Protein AF-0000000083483693 (afdb_homodimer)

Radius of gyration: 27.52 Å; Cα contacts (8 Å, |Δi|>4): 391; chains: 2; bounding box: 45×122×93 Å

Foldseek 3Di:
DPPPDPPDPPPPPPPDPPDPPDKDWDWDWDWDDDPHNPDIKIKIFTAIRRRTQWMDILVVLAIDGPDPVCVVVRVVLRVDPVSSVVRNCCRPVPRVVVSVVVCVPDDPPPVPVPPPPPPPPPPPPDDD/DPPDDPPDPDPPPPPDPPDPPDKDWDWDWDWDDDPHNPDIKIKIFTAIRRRTQWMDILVVLAIDGPDPVCVVVRVVLRVDPVSSVVVNCCRPVPRVVVSVVVCVPDDPVPVVVPPPPPPPPPPPPPDD

Structure (mmCIF, N/CA/C/O backbone):
data_AF-0000000083483693-model_v1
#
loop_
_entity.id
_entity.type
_entity.pdbx_description
1 polymer 'MHC class II beta chain N-terminal domain-containing protein'
#
loop_
_atom_site.group_PDB
_atom_site.id
_atom_site.type_symbol
_atom_site.label_atom_id
_atom_site.label_alt_id
_atom_site.label_comp_id
_atom_site.label_asym_id
_atom_site.label_entity_id
_atom_site.label_seq_id
_atom_site.pdbx_PDB_ins_code
_atom_site.Cartn_x
_atom_site.Cartn_y
_atom_site.Cartn_z
_atom_site.occupancy
_atom_site.B_iso_or_equiv
_atom_site.auth_seq_id
_atom_site.auth_comp_id
_atom_site.auth_asym_id
_atom_site.auth_atom_id
_atom_site.pdbx_PDB_model_num
ATOM 1 N N . MET A 1 1 ? 3.18 -47.375 -44.094 1 40.88 1 MET A N 1
ATOM 2 C CA . MET A 1 1 ? 2.934 -47.469 -42.656 1 40.88 1 MET A CA 1
ATOM 3 C C . MET A 1 1 ? 3.037 -46.125 -41.969 1 40.88 1 MET A C 1
ATOM 5 O O . MET A 1 1 ? 4.133 -45.562 -41.844 1 40.88 1 MET A O 1
ATOM 9 N N . LEU A 1 2 ? 2.047 -45.281 -42.188 1 49.97 2 LEU A N 1
ATOM 10 C CA . LEU A 1 2 ? 1.922 -43.906 -41.75 1 49.97 2 LEU A CA 1
ATOM 11 C C . LEU A 1 2 ? 1.826 -43.812 -40.219 1 49.97 2 LEU A C 1
ATOM 13 O O . LEU A 1 2 ? 0.904 -44.375 -39.625 1 49.97 2 LEU A O 1
ATOM 17 N N . LEU A 1 3 ? 2.924 -43.719 -39.594 1 50.72 3 LEU A N 1
ATOM 18 C CA . LEU A 1 3 ? 2.992 -43.594 -38.125 1 50.72 3 LEU A CA 1
ATOM 19 C C . LEU A 1 3 ? 2.199 -42.375 -37.688 1 50.72 3 LEU A C 1
ATOM 21 O O . LEU A 1 3 ? 2.451 -41.25 -38.125 1 50.72 3 LEU A O 1
ATOM 25 N N . SER A 1 4 ? 0.905 -42.531 -37.312 1 55.56 4 SER A N 1
ATOM 26 C CA . SER A 1 4 ? 0.068 -41.5 -36.719 1 55.56 4 SER A CA 1
ATOM 27 C C . SER A 1 4 ? 0.694 -40.938 -35.438 1 55.56 4 SER A C 1
ATOM 29 O O . SER A 1 4 ? 1.13 -41.719 -34.594 1 55.56 4 SER A O 1
ATOM 31 N N . SER A 1 5 ? 1.29 -39.781 -35.562 1 55.47 5 SER A N 1
ATOM 32 C CA . SER A 1 5 ? 1.841 -39.094 -34.406 1 55.47 5 SER A CA 1
ATOM 33 C C . SER A 1 5 ? 0.798 -38.938 -33.281 1 55.47 5 SER A C 1
ATOM 35 O O . SER A 1 5 ? -0.378 -38.719 -33.562 1 55.47 5 SER A O 1
ATOM 37 N N . PRO A 1 6 ? 1.014 -39.562 -32.031 1 60.69 6 PRO A N 1
ATOM 38 C CA . PRO A 1 6 ? 0.056 -39.438 -30.938 1 60.69 6 PRO A CA 1
ATOM 39 C C . PRO A 1 6 ? -0.297 -38 -30.609 1 60.69 6 PRO A C 1
ATOM 41 O O . PRO A 1 6 ? 0.496 -37.094 -30.875 1 60.69 6 PRO A O 1
ATOM 44 N N . PRO A 1 7 ? -1.587 -37.656 -30.516 1 59.47 7 PRO A N 1
ATOM 45 C CA . PRO A 1 7 ? -1.999 -36.281 -30.156 1 59.47 7 PRO A CA 1
ATOM 46 C C . PRO A 1 7 ? -1.305 -35.781 -28.906 1 59.47 7 PRO A C 1
ATOM 48 O O . PRO A 1 7 ? -0.939 -36.562 -28.031 1 59.47 7 PRO A O 1
ATOM 51 N N . ARG A 1 8 ? -0.461 -34.719 -29.047 1 51.91 8 ARG A N 1
ATOM 52 C CA . ARG A 1 8 ? 0.15 -34 -27.922 1 51.91 8 ARG A CA 1
ATOM 53 C C . ARG A 1 8 ? -0.86 -33.75 -26.812 1 51.91 8 ARG A C 1
ATOM 55 O O . ARG A 1 8 ? -1.987 -33.312 -27.062 1 51.91 8 ARG A O 1
ATOM 62 N N . SER A 1 9 ? -0.738 -34.469 -25.688 1 52.53 9 SER A N 1
ATOM 63 C CA . SER A 1 9 ? -1.519 -34.188 -24.469 1 52.53 9 SER A CA 1
ATOM 64 C C . SER A 1 9 ? -1.588 -32.688 -24.188 1 52.53 9 SER A C 1
ATOM 66 O O . SER A 1 9 ? -0.559 -32.031 -24.141 1 52.53 9 SER A O 1
ATOM 68 N N . ARG A 1 10 ? -2.613 -32.062 -24.531 1 43.38 10 ARG A N 1
ATOM 69 C CA . ARG A 1 10 ? -2.85 -30.688 -24.094 1 43.38 10 ARG A CA 1
ATOM 70 C C . ARG A 1 10 ? -2.396 -30.484 -22.656 1 43.38 10 ARG A C 1
ATOM 72 O O . ARG A 1 10 ? -2.793 -31.234 -21.75 1 43.38 10 ARG A O 1
ATOM 79 N N . SER A 1 11 ? -1.225 -29.844 -22.438 1 45.69 11 SER A N 1
ATOM 80 C CA . SER A 1 11 ? -0.784 -29.391 -21.125 1 45.69 11 SER A CA 1
ATOM 81 C C . SER A 1 11 ? -1.932 -28.75 -20.359 1 45.69 11 SER A C 1
ATOM 83 O O . SER A 1 11 ? -2.602 -27.844 -20.859 1 45.69 11 SER A O 1
ATOM 85 N N . ARG A 1 12 ? -2.686 -29.453 -19.547 1 38.91 12 ARG A N 1
ATOM 86 C CA . ARG A 1 12 ? -3.711 -28.969 -18.641 1 38.91 12 ARG A CA 1
ATOM 87 C C . ARG A 1 12 ? -3.305 -27.625 -18.031 1 38.91 12 ARG A C 1
ATOM 89 O O . ARG A 1 12 ? -2.232 -27.5 -17.438 1 38.91 12 ARG A O 1
ATOM 96 N N . GLN A 1 13 ? -3.664 -26.5 -18.578 1 41.41 13 GLN A N 1
ATOM 97 C CA . GLN A 1 13 ? -3.527 -25.219 -17.859 1 41.41 13 GLN A CA 1
ATOM 98 C C . GLN A 1 13 ? -3.967 -25.359 -16.406 1 41.41 13 GLN A C 1
ATOM 100 O O . GLN A 1 13 ? -5.02 -25.922 -16.125 1 41.41 13 GLN A O 1
ATOM 105 N N . PRO A 1 14 ? -3.129 -25.406 -15.445 1 41.69 14 PRO A N 1
ATOM 106 C CA . PRO A 1 14 ? -3.564 -25.578 -14.055 1 41.69 14 PRO A CA 1
ATOM 107 C C . PRO A 1 14 ? -4.809 -24.766 -13.719 1 41.69 14 PRO A C 1
ATOM 109 O O . PRO A 1 14 ? -5.004 -23.672 -14.258 1 41.69 14 PRO A O 1
ATOM 112 N N . LYS A 1 15 ? -6.055 -25.328 -13.32 1 39.12 15 LYS A N 1
ATOM 113 C CA . LYS A 1 15 ? -7.312 -24.734 -12.875 1 39.12 15 LYS A CA 1
ATOM 114 C C . LYS A 1 15 ? -7.07 -23.578 -11.906 1 39.12 15 LYS A C 1
ATOM 116 O O . LYS A 1 15 ? -6.066 -23.578 -11.188 1 39.12 15 LYS A O 1
ATOM 121 N N . PRO A 1 16 ? -7.715 -22.469 -12.039 1 43.84 16 PRO A N 1
ATOM 122 C CA . PRO A 1 16 ? -7.57 -21.391 -11.039 1 43.84 16 PRO A CA 1
ATOM 123 C C . PRO A 1 16 ? -7.754 -21.891 -9.609 1 43.84 16 PRO A C 1
ATOM 125 O O . PRO A 1 16 ? -8.633 -22.734 -9.352 1 43.84 16 PRO A O 1
ATOM 128 N N . ILE A 1 17 ? -6.77 -22.016 -8.758 1 44.62 17 ILE A N 1
ATOM 129 C CA . ILE A 1 17 ? -6.801 -22.375 -7.352 1 44.62 17 ILE A CA 1
ATOM 130 C C . ILE A 1 17 ? -7.957 -21.672 -6.652 1 44.62 17 ILE A C 1
ATOM 132 O O . ILE A 1 17 ? -7.914 -20.453 -6.453 1 44.62 17 ILE A O 1
ATOM 136 N N . CYS A 1 18 ? -9.164 -21.844 -6.98 1 46.22 18 CYS A N 1
ATOM 137 C CA . CYS A 1 18 ? -10.195 -21.281 -6.113 1 46.22 18 CYS A CA 1
ATOM 138 C C . CYS A 1 18 ? -9.898 -21.578 -4.648 1 46.22 18 CYS A C 1
ATOM 140 O O . CYS A 1 18 ? -9.711 -22.75 -4.273 1 46.22 18 CYS A O 1
ATOM 142 N N . PRO A 1 19 ? -9.258 -20.672 -3.906 1 53.06 19 PRO A N 1
ATOM 143 C CA . PRO A 1 19 ? -8.922 -20.875 -2.496 1 53.06 19 PRO A CA 1
ATOM 144 C C . PRO A 1 19 ? -10.039 -21.562 -1.716 1 53.06 19 PRO A C 1
ATOM 146 O O . PRO A 1 19 ? -11.203 -21.516 -2.135 1 53.06 19 PRO A O 1
ATOM 149 N N . PRO A 1 20 ? -9.602 -22.406 -0.677 1 57.09 20 PRO A N 1
ATOM 150 C CA . PRO A 1 20 ? -10.578 -23.016 0.227 1 57.09 20 PRO A CA 1
ATOM 151 C C . PRO A 1 20 ? -11.742 -22.094 0.565 1 57.09 20 PRO A C 1
ATOM 153 O O . PRO A 1 20 ? -11.68 -20.891 0.281 1 57.09 20 PRO A O 1
ATOM 156 N N . GLU A 1 21 ? -12.742 -22.656 1.338 1 62.75 21 GLU A N 1
ATOM 157 C CA . GLU A 1 21 ? -14.023 -22.031 1.622 1 62.75 21 GLU A CA 1
ATOM 158 C C . GLU A 1 21 ? -13.852 -20.594 2.098 1 62.75 21 GLU A C 1
ATOM 160 O O . GLU A 1 21 ? -14.555 -19.703 1.645 1 62.75 21 GLU A O 1
ATOM 165 N N . HIS A 1 22 ? -12.773 -20.391 3.145 1 84.38 22 HIS A N 1
ATOM 166 C CA . HIS A 1 22 ? -12.57 -19.016 3.57 1 84.38 22 HIS A CA 1
ATOM 167 C C . HIS A 1 22 ? -11.094 -18.625 3.502 1 84.38 22 HIS A C 1
ATOM 169 O O . HIS A 1 22 ? -10.242 -19.312 4.078 1 84.38 22 HIS A O 1
ATOM 175 N N . PHE A 1 23 ? -10.742 -17.906 2.604 1 91.69 23 PHE A N 1
ATOM 176 C CA . PHE A 1 23 ? -9.344 -17.484 2.596 1 91.69 23 PHE A CA 1
ATOM 177 C C . PHE A 1 23 ? -9.242 -15.961 2.576 1 91.69 23 PHE A C 1
ATOM 179 O O . PHE A 1 23 ? -10.172 -15.273 2.141 1 91.69 23 PHE A O 1
ATOM 186 N N . LEU A 1 24 ? -8.203 -15.531 3.236 1 96.44 24 LEU A N 1
ATOM 187 C CA . LEU A 1 24 ? -7.855 -14.117 3.248 1 96.44 24 LEU A CA 1
ATOM 188 C C . LEU A 1 24 ? -6.551 -13.875 2.496 1 96.44 24 LEU A C 1
ATOM 190 O O . LEU A 1 24 ? -5.516 -14.445 2.838 1 96.44 24 LEU A O 1
ATOM 194 N N . TYR A 1 25 ? -6.738 -13.203 1.44 1 95.94 25 TYR A N 1
ATOM 195 C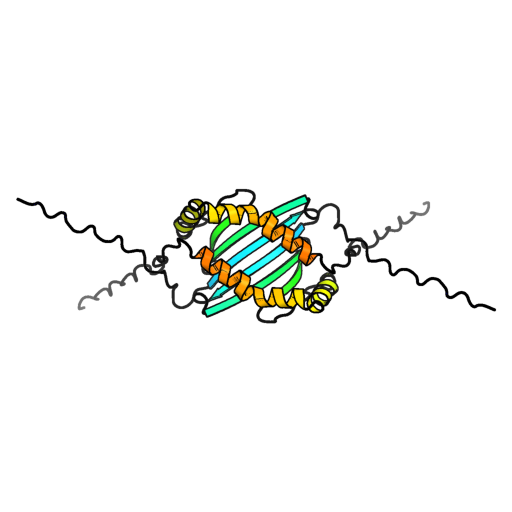 CA . TYR A 1 25 ? -5.594 -12.766 0.646 1 95.94 25 TYR A CA 1
ATOM 196 C C . TYR A 1 25 ? -5.328 -11.281 0.839 1 95.94 25 TYR A C 1
ATOM 198 O O . TYR A 1 25 ? -6.266 -10.477 0.88 1 95.94 25 TYR A O 1
ATOM 206 N N . GLN A 1 26 ? -4.078 -10.836 1.11 1 98.69 26 GLN A N 1
ATOM 207 C CA . GLN A 1 26 ? -3.723 -9.43 1.288 1 98.69 26 GLN A CA 1
ATOM 208 C C . GLN A 1 26 ? -2.586 -9.023 0.354 1 98.69 26 GLN A C 1
ATOM 210 O O . GLN A 1 26 ? -1.629 -9.781 0.173 1 98.69 26 GLN A O 1
ATOM 215 N N . ILE A 1 27 ? -2.725 -7.918 -0.234 1 98.69 27 ILE A N 1
ATOM 216 C CA . ILE A 1 27 ? -1.649 -7.242 -0.953 1 98.69 27 ILE A CA 1
ATOM 217 C C . ILE A 1 27 ? -1.318 -5.922 -0.267 1 98.69 27 ILE A C 1
ATOM 219 O O . ILE A 1 27 ? -2.205 -5.094 -0.037 1 98.69 27 ILE A O 1
ATOM 223 N N . LYS A 1 28 ? -0.092 -5.73 0.118 1 98.88 28 LYS A N 1
ATOM 224 C CA . LYS A 1 28 ? 0.33 -4.531 0.835 1 98.88 28 LYS A CA 1
ATOM 225 C C . LYS A 1 28 ? 1.4 -3.771 0.056 1 98.88 28 LYS A C 1
ATOM 227 O O . LYS A 1 28 ? 2.332 -4.375 -0.48 1 98.88 28 LYS A O 1
ATOM 232 N N . HIS A 1 29 ? 1.225 -2.541 -0.1 1 98.88 29 HIS A N 1
ATOM 233 C CA . HIS A 1 29 ? 2.195 -1.62 -0.68 1 98.88 29 HIS A CA 1
ATOM 234 C C . HIS A 1 29 ? 2.67 -0.601 0.35 1 98.88 29 HIS A C 1
ATOM 236 O O . HIS A 1 29 ? 1.896 0.254 0.787 1 98.88 29 HIS A O 1
ATOM 242 N N . ASP A 1 30 ? 3.883 -0.693 0.734 1 98.88 30 ASP A N 1
ATOM 243 C CA . ASP A 1 30 ? 4.453 0.171 1.764 1 98.88 30 ASP A CA 1
ATOM 244 C C . ASP A 1 30 ? 5.508 1.104 1.175 1 98.88 30 ASP A C 1
ATOM 246 O O . ASP A 1 30 ? 6.441 0.652 0.509 1 98.88 30 ASP A O 1
ATOM 250 N N . CYS A 1 31 ? 5.34 2.322 1.388 1 98.94 31 CYS A N 1
ATOM 251 C CA . CYS A 1 31 ? 6.344 3.322 1.041 1 98.94 31 CYS A CA 1
ATOM 252 C C . CYS A 1 31 ? 7.027 3.865 2.289 1 98.94 31 CYS A C 1
ATOM 254 O O . CYS A 1 31 ? 6.359 4.27 3.242 1 98.94 31 CYS A O 1
ATOM 256 N N . TYR A 1 32 ? 8.32 3.846 2.332 1 98.69 32 TYR A N 1
ATOM 257 C CA . TYR A 1 32 ? 9.156 4.391 3.4 1 98.69 32 TYR A CA 1
ATOM 258 C C . TYR A 1 32 ? 9.906 5.629 2.924 1 98.69 32 TYR A C 1
ATOM 260 O O . TYR A 1 32 ? 10.617 5.578 1.913 1 98.69 32 TYR A O 1
ATOM 268 N N . PHE A 1 33 ? 9.742 6.695 3.666 1 97.81 33 PHE A N 1
ATOM 269 C CA . PHE A 1 33 ? 10.406 7.957 3.355 1 97.81 33 PHE A CA 1
ATOM 270 C C . PHE A 1 33 ? 11.312 8.391 4.504 1 97.81 33 PHE A C 1
ATOM 272 O O . PHE A 1 33 ? 10.836 8.617 5.621 1 97.81 33 PHE A O 1
ATOM 279 N N . THR A 1 34 ? 12.523 8.492 4.23 1 96.5 34 THR A N 1
ATOM 280 C CA . THR A 1 34 ? 13.477 8.977 5.223 1 96.5 34 THR A CA 1
ATOM 281 C C . THR A 1 34 ? 13.906 10.406 4.918 1 96.5 34 THR A C 1
ATOM 283 O O . THR A 1 34 ? 14.352 10.703 3.809 1 96.5 34 THR A O 1
ATOM 286 N N . ASN A 1 35 ? 13.695 11.32 5.93 1 92.75 35 ASN A N 1
ATOM 287 C CA . ASN A 1 35 ? 14.07 12.719 5.785 1 92.75 35 ASN A CA 1
ATOM 288 C C . ASN A 1 35 ? 13.477 13.328 4.52 1 92.75 35 ASN A C 1
ATOM 290 O O . ASN A 1 35 ? 14.203 13.875 3.688 1 92.75 35 ASN A O 1
ATOM 294 N N . GLY A 1 36 ? 12.188 13.273 4.559 1 91.81 36 GLY A N 1
ATOM 295 C CA . GLY A 1 36 ? 11.5 13.688 3.346 1 91.81 36 GLY A CA 1
ATOM 296 C C . GLY A 1 36 ? 11.531 12.633 2.254 1 91.81 36 GLY A C 1
ATOM 297 O O . GLY A 1 36 ? 11.094 11.5 2.465 1 91.81 36 GLY A O 1
ATOM 298 N N . THR A 1 37 ? 12.062 12.992 1.079 1 94.62 37 THR A N 1
ATOM 299 C CA . THR A 1 37 ? 12.188 12.031 -0.012 1 94.62 37 THR A CA 1
ATOM 300 C C . THR A 1 37 ? 13.656 11.797 -0.364 1 94.62 37 THR A C 1
ATOM 302 O O . THR A 1 37 ? 13.969 11.414 -1.491 1 94.62 37 THR A O 1
ATOM 305 N N . GLU A 1 38 ? 14.555 12.078 0.639 1 95.06 38 GLU A N 1
ATOM 306 C CA . GLU A 1 38 ? 15.969 11.805 0.425 1 95.06 38 GLU A CA 1
ATOM 307 C C . GLU A 1 38 ? 16.219 10.328 0.127 1 95.06 38 GLU A C 1
ATOM 309 O O . GLU A 1 38 ? 17.047 9.984 -0.716 1 95.06 38 GLU A O 1
ATOM 314 N N . ARG A 1 39 ? 15.57 9.508 0.891 1 96.81 39 ARG A N 1
ATOM 315 C CA . ARG A 1 39 ? 15.555 8.07 0.627 1 96.81 39 ARG A CA 1
ATOM 316 C C . ARG A 1 39 ? 14.133 7.531 0.605 1 96.81 39 ARG A C 1
ATOM 318 O O . ARG A 1 39 ? 13.375 7.734 1.554 1 96.81 39 ARG A O 1
ATOM 325 N N . VAL A 1 40 ? 13.852 6.957 -0.468 1 98.5 40 VAL A N 1
ATOM 326 C CA . VAL A 1 40 ? 12.539 6.355 -0.625 1 98.5 40 VAL A CA 1
ATOM 327 C C . VAL A 1 40 ? 12.68 4.855 -0.889 1 98.5 40 VAL A C 1
ATOM 329 O O . VAL A 1 40 ? 13.516 4.438 -1.689 1 98.5 40 VAL A O 1
ATOM 332 N N . ARG A 1 41 ? 11.922 4.051 -0.144 1 98.88 41 ARG A N 1
ATOM 333 C CA . ARG A 1 41 ? 11.891 2.602 -0.312 1 98.88 41 ARG A CA 1
ATOM 334 C C . ARG A 1 41 ? 10.453 2.105 -0.477 1 98.88 41 ARG A C 1
ATOM 336 O O . ARG A 1 41 ? 9.547 2.566 0.22 1 98.88 41 ARG A O 1
ATOM 343 N N . TYR A 1 42 ? 10.305 1.23 -1.4 1 98.94 42 TYR A N 1
ATOM 344 C CA . TYR A 1 42 ? 9.008 0.626 -1.681 1 98.94 42 TYR A CA 1
ATOM 345 C C . TYR A 1 42 ? 9.031 -0.872 -1.403 1 98.94 42 TYR A C 1
ATOM 347 O O . TYR A 1 42 ? 9.961 -1.571 -1.814 1 98.94 42 TYR A O 1
ATOM 355 N N . LEU A 1 43 ? 8.016 -1.394 -0.666 1 98.94 43 LEU A N 1
ATOM 356 C CA . LEU A 1 43 ? 7.844 -2.814 -0.384 1 98.94 43 LEU A CA 1
ATOM 357 C C . LEU A 1 43 ? 6.457 -3.285 -0.805 1 98.94 43 LEU A C 1
ATOM 359 O O . LEU A 1 43 ? 5.449 -2.674 -0.44 1 98.94 43 LEU A O 1
ATOM 363 N N . TYR A 1 44 ? 6.434 -4.262 -1.649 1 98.81 44 TYR A N 1
ATOM 364 C CA . TYR A 1 44 ? 5.219 -5.008 -1.963 1 98.81 44 TYR A CA 1
ATOM 365 C C . TYR A 1 44 ? 5.188 -6.336 -1.218 1 98.81 44 TYR A C 1
ATOM 367 O O . TYR A 1 44 ? 6.188 -7.055 -1.174 1 98.81 44 TYR A O 1
ATOM 375 N N . ARG A 1 45 ? 4.066 -6.703 -0.603 1 98.81 45 ARG A N 1
ATOM 376 C CA . ARG A 1 45 ? 3.922 -7.973 0.105 1 98.81 45 ARG A CA 1
ATOM 377 C C . ARG A 1 45 ? 2.646 -8.695 -0.317 1 98.81 45 ARG A C 1
ATOM 379 O O . ARG A 1 45 ? 1.575 -8.086 -0.38 1 98.81 45 ARG A O 1
ATOM 386 N N . ASP A 1 46 ? 2.812 -9.867 -0.618 1 97.62 46 ASP A N 1
ATOM 387 C CA . ASP A 1 46 ? 1.757 -10.812 -0.962 1 97.62 46 ASP A CA 1
ATOM 388 C C . ASP A 1 46 ? 1.53 -11.82 0.166 1 97.62 46 ASP A C 1
ATOM 390 O O . ASP A 1 46 ? 2.428 -12.594 0.504 1 97.62 46 ASP A O 1
ATOM 394 N N . ILE A 1 47 ? 0.333 -11.805 0.76 1 97.75 47 ILE A N 1
ATOM 395 C CA . ILE A 1 47 ? 0.085 -12.547 1.993 1 97.75 47 ILE A CA 1
ATOM 396 C C . ILE A 1 47 ? -1.186 -13.383 1.848 1 97.75 47 ILE A C 1
ATOM 398 O O . ILE A 1 47 ? -2.244 -12.859 1.492 1 97.75 47 ILE A O 1
ATOM 402 N N . TYR A 1 48 ? -1.051 -14.641 2.07 1 93.69 48 TYR A N 1
ATOM 403 C CA . TYR A 1 48 ? -2.172 -15.578 2.055 1 93.69 48 TYR A CA 1
ATOM 404 C C . TYR A 1 48 ? -2.408 -16.172 3.438 1 93.69 48 TYR A C 1
ATOM 406 O O . TYR A 1 48 ? -1.522 -16.812 4.004 1 93.69 48 TYR A O 1
ATOM 414 N N . ASN A 1 49 ? -3.633 -15.914 3.963 1 94.12 49 ASN A N 1
ATOM 415 C CA . ASN A 1 49 ? -4.02 -16.406 5.281 1 94.12 49 ASN A CA 1
ATOM 416 C C . ASN A 1 49 ? -2.938 -16.125 6.32 1 94.12 49 ASN A C 1
ATOM 418 O O . ASN A 1 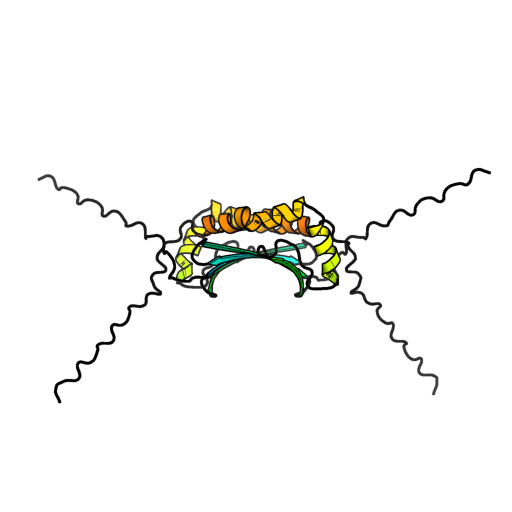49 ? -2.551 -17.016 7.078 1 94.12 49 ASN A O 1
ATOM 422 N N . GLY A 1 50 ? -2.42 -14.961 6.328 1 95.69 50 GLY A N 1
ATOM 423 C CA . GLY A 1 50 ? -1.504 -14.469 7.344 1 95.69 50 GLY A CA 1
ATOM 424 C C . GLY A 1 50 ? -0.052 -14.789 7.043 1 95.69 50 GLY A C 1
ATOM 425 O O . GLY A 1 50 ? 0.85 -14.32 7.738 1 95.69 50 GLY A O 1
ATOM 426 N N . ARG A 1 51 ? 0.132 -15.531 6.016 1 96.75 51 ARG A N 1
ATOM 427 C CA . ARG A 1 51 ? 1.498 -15.898 5.66 1 96.75 51 ARG A CA 1
ATOM 428 C C . ARG A 1 51 ? 1.976 -15.125 4.438 1 96.75 51 ARG A C 1
ATOM 430 O O . ARG A 1 51 ? 1.362 -15.203 3.369 1 96.75 51 ARG A O 1
ATOM 437 N N . GLN A 1 52 ? 3.064 -14.414 4.617 1 98.38 52 GLN A N 1
ATOM 438 C CA . GLN A 1 52 ? 3.658 -13.75 3.461 1 98.38 52 GLN A CA 1
ATOM 439 C C . GLN A 1 52 ? 4.363 -14.758 2.555 1 98.38 52 GLN A C 1
ATOM 441 O O . GLN A 1 52 ? 5.301 -15.43 2.98 1 98.38 52 GLN A O 1
ATOM 446 N N . ASP A 1 53 ? 3.967 -14.82 1.32 1 96.44 53 ASP A N 1
ATOM 447 C CA . ASP A 1 53 ? 4.504 -15.836 0.425 1 96.44 53 ASP A CA 1
ATOM 448 C C . ASP A 1 53 ? 5.523 -15.234 -0.543 1 96.44 53 ASP A C 1
ATOM 450 O O . ASP A 1 53 ? 6.434 -15.93 -1.003 1 96.44 53 ASP A O 1
ATOM 454 N N . VAL A 1 54 ? 5.324 -13.969 -0.913 1 98 54 VAL A N 1
ATOM 455 C CA . VAL A 1 54 ? 6.207 -13.266 -1.838 1 98 54 VAL A CA 1
ATOM 456 C C . VAL A 1 54 ? 6.344 -11.805 -1.416 1 98 54 VAL A C 1
ATOM 458 O O . VAL A 1 54 ? 5.395 -11.211 -0.907 1 98 54 VAL A O 1
ATOM 461 N N . HIS A 1 55 ? 7.477 -11.242 -1.603 1 98.88 55 HIS A N 1
ATOM 462 C CA . HIS A 1 55 ? 7.59 -9.797 -1.445 1 98.88 55 HIS A CA 1
ATOM 463 C C . HIS A 1 55 ? 8.508 -9.203 -2.508 1 98.88 55 HIS A C 1
ATOM 465 O O . HIS A 1 55 ? 9.211 -9.93 -3.209 1 98.88 55 HIS A O 1
ATOM 471 N N . PHE A 1 56 ? 8.391 -7.98 -2.75 1 98.88 56 PHE A N 1
ATOM 472 C CA . PHE A 1 56 ? 9.297 -7.164 -3.551 1 98.88 56 PHE A CA 1
ATOM 473 C C . PHE A 1 56 ? 9.844 -6 -2.73 1 98.88 56 PHE A C 1
ATOM 475 O O . PHE A 1 56 ? 9.094 -5.328 -2.021 1 98.88 56 PHE A O 1
ATOM 482 N N . ASP A 1 57 ? 11.094 -5.805 -2.785 1 98.88 57 ASP A N 1
ATOM 483 C CA . ASP A 1 57 ? 11.805 -4.691 -2.17 1 98.88 57 ASP A CA 1
ATOM 484 C C . ASP A 1 57 ? 12.555 -3.871 -3.221 1 98.88 57 ASP A C 1
ATOM 486 O O . ASP A 1 57 ? 13.359 -4.41 -3.982 1 98.88 57 ASP A O 1
ATOM 490 N N . SER A 1 58 ? 12.219 -2.639 -3.293 1 98.81 58 SER A N 1
ATOM 491 C CA . SER A 1 58 ? 12.812 -1.793 -4.324 1 98.81 58 SER A CA 1
ATOM 492 C C . SER A 1 58 ? 14.336 -1.773 -4.219 1 98.81 58 SER A C 1
ATOM 494 O O . SER A 1 58 ? 15.023 -1.473 -5.191 1 98.81 58 SER A O 1
ATOM 496 N N . GLU A 1 59 ? 14.914 -2.074 -3.1 1 98.38 59 GLU A N 1
ATOM 497 C CA . GLU A 1 59 ? 16.359 -2.129 -2.928 1 98.38 59 GLU A CA 1
ATOM 498 C C . GLU A 1 59 ? 16.953 -3.361 -3.609 1 98.38 59 GLU A C 1
ATOM 500 O O . GLU A 1 59 ? 18.125 -3.359 -3.996 1 98.38 59 GLU A O 1
ATOM 505 N N . LEU A 1 60 ? 16.109 -4.418 -3.781 1 98.5 60 LEU A N 1
ATOM 506 C CA . LEU A 1 60 ? 16.562 -5.625 -4.457 1 98.5 60 LEU A CA 1
ATOM 507 C C . LEU A 1 60 ? 16.172 -5.605 -5.934 1 98.5 60 LEU A C 1
ATOM 509 O O . LEU A 1 60 ? 16.938 -6.059 -6.789 1 98.5 60 LEU A O 1
ATOM 513 N N . GLY A 1 61 ? 15.016 -5.133 -6.211 1 98.69 61 GLY A N 1
ATOM 514 C CA . GLY A 1 61 ? 14.586 -4.926 -7.582 1 98.69 61 GLY A CA 1
ATOM 515 C C . GLY A 1 61 ? 14.008 -6.18 -8.219 1 98.69 61 GLY A C 1
ATOM 516 O O . GLY A 1 61 ? 13.883 -6.254 -9.445 1 98.69 61 GLY A O 1
ATOM 517 N N . VAL A 1 62 ? 13.773 -7.277 -7.383 1 98.81 62 VAL A N 1
ATOM 518 C CA . VAL A 1 62 ? 13.125 -8.484 -7.883 1 98.81 62 VAL A CA 1
ATOM 519 C C . VAL A 1 62 ? 12.164 -9.031 -6.836 1 98.81 62 VAL A C 1
ATOM 521 O O . VAL A 1 62 ? 12.273 -8.703 -5.652 1 98.81 62 VAL A O 1
ATOM 524 N N . TYR A 1 63 ? 11.211 -9.805 -7.348 1 98.31 63 TYR A N 1
ATOM 525 C CA . TYR A 1 63 ? 10.336 -10.523 -6.426 1 98.31 63 TYR A CA 1
ATOM 526 C C . TYR A 1 63 ? 11.078 -11.656 -5.73 1 98.31 63 TYR A C 1
ATOM 528 O O . TYR A 1 63 ? 11.883 -12.352 -6.355 1 98.31 63 TYR A O 1
ATOM 536 N N . VAL A 1 64 ? 10.812 -11.836 -4.453 1 98.81 64 VAL A N 1
ATOM 537 C CA . VAL A 1 64 ? 11.453 -12.875 -3.652 1 98.81 64 VAL A CA 1
ATOM 538 C C . VAL A 1 64 ? 10.383 -13.781 -3.043 1 98.81 64 VAL A C 1
ATOM 540 O O . VAL A 1 64 ? 9.43 -13.305 -2.424 1 98.81 64 VAL A O 1
ATOM 543 N N . ALA A 1 65 ? 10.516 -15.055 -3.277 1 98.19 65 ALA A N 1
ATOM 544 C CA . ALA A 1 65 ? 9.633 -16.016 -2.631 1 98.19 65 ALA A CA 1
ATOM 545 C C . ALA A 1 65 ? 10.008 -16.203 -1.162 1 98.19 65 ALA A C 1
ATOM 547 O O . ALA A 1 65 ? 11.148 -16.562 -0.845 1 98.19 65 ALA A O 1
ATOM 548 N N . ASP A 1 66 ? 9.055 -16.062 -0.35 1 98.75 66 ASP A N 1
ATOM 549 C CA . ASP A 1 66 ? 9.305 -16.25 1.077 1 98.75 66 ASP A CA 1
ATOM 550 C C . ASP A 1 66 ? 8.953 -17.656 1.521 1 98.75 66 ASP A C 1
ATOM 552 O O . ASP A 1 66 ? 9.305 -18.078 2.627 1 98.75 66 ASP A O 1
ATOM 556 N N . THR A 1 67 ? 8.172 -18.391 0.753 1 97.12 67 THR A N 1
ATOM 557 C CA . THR A 1 67 ? 7.805 -19.797 0.943 1 97.12 67 THR A CA 1
ATOM 558 C C . THR A 1 67 ? 7.941 -20.562 -0.363 1 97.12 67 THR A C 1
ATOM 560 O O . THR A 1 67 ? 8.055 -19.969 -1.437 1 97.12 67 THR A O 1
ATOM 563 N N . GLU A 1 68 ? 7.957 -21.844 -0.216 1 95.25 68 GLU A N 1
ATOM 564 C CA . GLU A 1 68 ? 7.996 -22.688 -1.414 1 95.25 68 GLU A CA 1
ATOM 565 C C . GLU A 1 68 ? 6.754 -22.469 -2.273 1 95.25 68 GLU A C 1
ATOM 567 O O . GLU A 1 68 ? 6.832 -22.516 -3.504 1 95.25 68 GLU A O 1
ATOM 572 N N . LEU A 1 69 ? 5.648 -22.219 -1.569 1 91.12 69 LEU A N 1
ATOM 573 C CA . LEU A 1 69 ? 4.383 -22.047 -2.271 1 91.12 69 LEU A CA 1
ATOM 574 C C . LEU A 1 69 ? 4.414 -20.781 -3.127 1 91.12 69 LEU A C 1
ATOM 576 O O . LEU A 1 69 ? 3.787 -20.719 -4.188 1 91.12 69 LEU A O 1
ATOM 580 N N . GLY A 1 70 ? 5.172 -19.781 -2.672 1 95.06 70 GLY A N 1
ATOM 581 C CA . GLY A 1 70 ? 5.254 -18.516 -3.383 1 95.06 70 GLY A CA 1
ATOM 582 C C . GLY A 1 70 ? 6.273 -18.516 -4.508 1 95.06 70 GLY A C 1
ATOM 583 O O . GLY A 1 70 ? 6.359 -17.562 -5.285 1 95.06 70 GLY A O 1
ATOM 584 N N . ARG A 1 71 ? 7.059 -19.547 -4.668 1 96.25 71 ARG A N 1
ATOM 585 C CA . ARG A 1 71 ? 8.18 -19.578 -5.602 1 96.25 71 ARG A CA 1
ATOM 586 C C . ARG A 1 71 ? 7.695 -19.453 -7.043 1 96.25 71 ARG A C 1
ATOM 588 O O . ARG A 1 71 ? 8.219 -18.641 -7.809 1 96.25 71 ARG A O 1
ATOM 595 N N . PRO A 1 72 ? 6.664 -20.219 -7.496 1 94 72 PRO A N 1
ATOM 596 C CA . PRO A 1 72 ? 6.211 -20.062 -8.883 1 94 72 PRO A CA 1
ATOM 597 C C . PRO A 1 72 ? 5.766 -18.641 -9.203 1 94 72 PRO A C 1
ATOM 599 O O . PRO A 1 72 ? 6.008 -18.156 -10.305 1 94 72 PRO A O 1
ATOM 602 N N . ASP A 1 73 ? 5.125 -18.062 -8.211 1 94.12 73 ASP A N 1
ATOM 603 C CA . ASP A 1 73 ? 4.672 -16.688 -8.43 1 94.12 73 ASP A CA 1
ATOM 604 C C . ASP A 1 73 ? 5.855 -15.742 -8.602 1 94.12 73 ASP A C 1
ATOM 606 O O . ASP A 1 73 ? 5.91 -14.992 -9.578 1 94.12 73 ASP A O 1
ATOM 610 N N . ALA A 1 74 ? 6.785 -15.75 -7.66 1 97.38 74 ALA A N 1
ATOM 611 C CA . ALA A 1 74 ? 7.965 -14.883 -7.723 1 97.38 74 ALA A CA 1
ATOM 612 C C . ALA A 1 74 ? 8.719 -15.078 -9.031 1 97.38 74 ALA A C 1
ATOM 614 O O . ALA A 1 74 ? 9.062 -14.102 -9.711 1 97.38 74 ALA A O 1
ATOM 615 N N . GLU A 1 75 ? 8.898 -16.359 -9.398 1 96.56 75 GLU A N 1
ATOM 616 C CA . GLU A 1 75 ? 9.625 -16.656 -10.625 1 96.56 75 GLU A CA 1
ATOM 617 C C . GLU A 1 75 ? 8.859 -16.156 -11.852 1 96.56 75 GLU A C 1
ATOM 619 O O . GLU A 1 75 ? 9.445 -15.578 -12.766 1 96.56 75 GLU A O 1
ATOM 624 N N . GLY A 1 76 ? 7.562 -16.469 -11.898 1 95.25 76 GLY A N 1
ATOM 625 C CA . GLY A 1 76 ? 6.734 -16.031 -13 1 95.25 76 GLY A CA 1
ATOM 626 C C . GLY A 1 76 ? 6.742 -14.523 -13.18 1 95.25 76 GLY A C 1
ATOM 627 O O . GLY A 1 76 ? 6.875 -14.023 -14.305 1 95.25 76 GLY A O 1
ATOM 628 N N . TRP A 1 77 ? 6.559 -13.758 -12.031 1 97 77 TRP A N 1
ATOM 629 C CA . TRP A 1 77 ? 6.543 -12.297 -12.094 1 97 77 TRP A CA 1
ATOM 630 C C . TRP A 1 77 ? 7.914 -11.758 -12.484 1 97 77 TRP A C 1
ATOM 632 O O . TRP A 1 77 ? 8.016 -10.734 -13.172 1 97 77 TRP A O 1
ATOM 642 N N . ASN A 1 78 ? 8.992 -12.414 -12.086 1 97.38 78 ASN A N 1
ATOM 643 C CA . ASN A 1 78 ? 10.352 -11.992 -12.438 1 97.38 78 ASN A CA 1
ATOM 644 C C . ASN A 1 78 ? 10.656 -12.25 -13.906 1 97.38 78 ASN A C 1
ATOM 646 O O . ASN A 1 78 ? 11.531 -11.602 -14.484 1 97.38 78 ASN A O 1
ATOM 650 N N . LYS A 1 79 ? 9.883 -13.172 -14.492 1 96.5 79 LYS A N 1
ATOM 651 C CA . LYS A 1 79 ? 10.094 -13.516 -15.891 1 96.5 79 LYS A CA 1
ATOM 652 C C . LYS A 1 79 ? 9.297 -12.586 -16.812 1 96.5 79 LYS A C 1
ATOM 654 O O . LYS A 1 79 ? 9.508 -12.57 -18.016 1 96.5 79 LYS A O 1
ATOM 659 N N . ASP A 1 80 ? 8.383 -11.883 -16.328 1 96.19 80 ASP A N 1
ATOM 660 C CA . ASP A 1 80 ? 7.594 -10.922 -17.078 1 96.19 80 ASP A CA 1
ATOM 661 C C . ASP A 1 80 ? 8.203 -9.523 -17 1 96.19 80 ASP A C 1
ATOM 663 O O . ASP A 1 80 ? 8.039 -8.836 -15.984 1 96.19 80 ASP A O 1
ATOM 667 N N . PRO A 1 81 ? 8.797 -9.047 -17.984 1 96.44 81 PRO A N 1
ATOM 668 C CA . PRO A 1 81 ? 9.5 -7.762 -17.922 1 96.44 81 PRO A CA 1
ATOM 669 C C . PRO A 1 81 ? 8.555 -6.59 -17.656 1 96.44 81 PRO A C 1
ATOM 671 O O . PRO A 1 81 ? 8.953 -5.586 -17.062 1 96.44 81 PRO A O 1
ATOM 674 N N . GLY A 1 82 ? 7.352 -6.664 -18.125 1 95.88 82 GLY A N 1
ATOM 675 C CA . GLY A 1 82 ? 6.383 -5.613 -17.859 1 95.88 82 GLY A CA 1
ATOM 676 C C . GLY A 1 82 ? 6.012 -5.492 -16.391 1 95.88 82 GLY A C 1
ATOM 677 O O . GLY A 1 82 ? 6.012 -4.395 -15.828 1 95.88 82 GLY A O 1
ATOM 678 N N . ILE A 1 83 ? 5.777 -6.617 -15.75 1 95.75 83 ILE A N 1
ATOM 679 C CA . ILE A 1 83 ? 5.422 -6.629 -14.336 1 95.75 83 ILE A CA 1
ATOM 680 C C . ILE A 1 83 ? 6.598 -6.137 -13.5 1 95.75 83 ILE A C 1
ATOM 682 O O . ILE A 1 83 ? 6.43 -5.309 -12.602 1 95.75 83 ILE A O 1
ATOM 686 N N . LEU A 1 84 ? 7.777 -6.613 -13.805 1 97.06 84 LEU A N 1
ATOM 687 C CA . LEU A 1 84 ? 8.969 -6.219 -13.062 1 97.06 84 LEU A CA 1
ATOM 688 C C . LEU A 1 84 ? 9.25 -4.73 -13.227 1 97.06 84 LEU A C 1
ATOM 690 O O . LEU A 1 84 ? 9.555 -4.039 -12.258 1 97.06 84 LEU A O 1
ATOM 694 N N . ALA A 1 85 ? 9.188 -4.227 -14.492 1 98 85 ALA A N 1
ATOM 695 C CA . ALA A 1 85 ? 9.438 -2.811 -14.75 1 98 85 ALA A CA 1
ATOM 696 C C . ALA A 1 85 ? 8.461 -1.931 -13.977 1 98 85 ALA A C 1
ATOM 698 O O . ALA A 1 85 ? 8.852 -0.922 -13.391 1 98 85 ALA A O 1
ATOM 699 N N . ASP A 1 86 ? 7.191 -2.293 -14.047 1 97.44 86 ASP A N 1
ATOM 700 C CA . ASP A 1 86 ? 6.176 -1.536 -13.32 1 97.44 86 ASP A CA 1
ATOM 701 C C . ASP A 1 86 ? 6.473 -1.512 -11.82 1 97.44 86 ASP A C 1
ATOM 703 O O . ASP A 1 86 ? 6.332 -0.473 -11.172 1 97.44 86 ASP A O 1
ATOM 707 N N . ARG A 1 87 ? 6.867 -2.639 -11.273 1 98.06 87 ARG A N 1
ATOM 708 C CA . ARG A 1 87 ? 7.168 -2.725 -9.852 1 98.06 87 ARG A CA 1
ATOM 709 C C . ARG A 1 87 ? 8.414 -1.917 -9.508 1 98.06 87 ARG A C 1
ATOM 711 O O . ARG A 1 87 ? 8.445 -1.218 -8.492 1 98.06 87 ARG A O 1
ATOM 718 N N . ARG A 1 88 ? 9.367 -1.947 -10.359 1 98.62 88 ARG A N 1
ATOM 719 C CA . ARG A 1 88 ? 10.586 -1.179 -10.148 1 98.62 88 ARG A CA 1
ATOM 720 C C . ARG A 1 88 ? 10.32 0.319 -10.242 1 98.62 88 ARG A C 1
ATOM 722 O O . ARG A 1 88 ? 10.969 1.12 -9.57 1 98.62 88 ARG A O 1
ATOM 729 N N . ALA A 1 89 ? 9.367 0.718 -10.977 1 98.69 89 ALA A N 1
ATOM 730 C CA . ALA A 1 89 ? 9.023 2.127 -11.156 1 98.69 89 ALA A CA 1
ATOM 731 C C . ALA A 1 89 ? 8.148 2.629 -10.016 1 98.69 89 ALA A C 1
ATOM 733 O O . ALA A 1 89 ? 7.914 3.834 -9.883 1 98.69 89 ALA A O 1
ATOM 734 N N . ALA A 1 90 ? 7.648 1.711 -9.164 1 98.62 90 ALA A N 1
ATOM 735 C CA . ALA A 1 90 ? 6.656 2.047 -8.141 1 98.62 90 ALA A CA 1
ATOM 736 C C . ALA A 1 90 ? 7.199 3.092 -7.172 1 98.62 90 ALA A C 1
ATOM 738 O O . ALA A 1 90 ? 6.445 3.926 -6.664 1 98.62 90 ALA A O 1
ATOM 739 N N . VAL A 1 91 ? 8.5 3.139 -6.91 1 98.56 91 VAL A N 1
ATOM 740 C CA . VAL A 1 91 ? 9.102 4.129 -6.023 1 98.56 91 VAL A CA 1
ATOM 741 C C . VAL A 1 91 ? 8.75 5.535 -6.504 1 98.56 91 VAL A C 1
ATOM 743 O O . VAL A 1 91 ? 8.445 6.418 -5.695 1 98.56 91 VAL A O 1
ATOM 746 N N . ASP A 1 92 ? 8.734 5.75 -7.77 1 97.5 92 ASP A N 1
ATOM 747 C CA . ASP A 1 92 ? 8.438 7.062 -8.336 1 97.5 92 ASP A CA 1
ATOM 748 C C . ASP A 1 92 ? 6.945 7.215 -8.625 1 97.5 92 ASP A C 1
ATOM 750 O O . ASP A 1 92 ? 6.293 8.117 -8.094 1 97.5 92 ASP A O 1
ATOM 754 N N . THR A 1 93 ? 6.41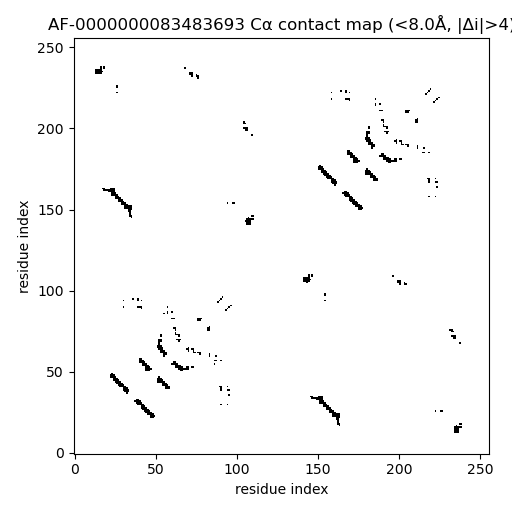4 6.281 -9.367 1 97.88 93 THR A N 1
ATOM 755 C CA . THR A 1 93 ? 5.066 6.438 -9.898 1 97.88 93 THR A CA 1
ATOM 756 C C . THR A 1 93 ? 4.023 6.281 -8.797 1 97.88 93 THR A C 1
ATOM 758 O O . THR A 1 93 ? 2.879 6.707 -8.945 1 97.88 93 THR A O 1
ATOM 761 N N . PHE A 1 94 ? 4.48 5.672 -7.715 1 98.5 94 PHE A N 1
ATOM 762 C CA . PHE A 1 94 ? 3.514 5.383 -6.66 1 98.5 94 PHE A CA 1
ATOM 763 C C . PHE A 1 94 ? 3.922 6.051 -5.352 1 98.5 94 PHE A C 1
ATOM 765 O O . PHE A 1 94 ? 3.182 6.875 -4.812 1 98.5 94 PHE A O 1
ATOM 772 N N . CYS A 1 95 ? 5.086 5.754 -4.898 1 98.81 95 CYS A N 1
ATOM 773 C CA . CYS A 1 95 ? 5.473 6.266 -3.588 1 98.81 95 CYS A CA 1
ATOM 774 C C . CYS A 1 95 ? 5.656 7.777 -3.627 1 98.81 95 CYS A C 1
ATOM 776 O O . CYS A 1 95 ? 5.039 8.5 -2.842 1 98.81 95 CYS A O 1
ATOM 778 N N . ARG A 1 96 ? 6.461 8.305 -4.488 1 98.06 96 ARG A N 1
ATOM 779 C CA . ARG A 1 96 ? 6.691 9.75 -4.535 1 98.06 96 ARG A CA 1
ATOM 780 C C . ARG A 1 96 ? 5.41 10.492 -4.895 1 98.06 96 ARG A C 1
ATOM 782 O O . ARG A 1 96 ? 5.156 11.586 -4.379 1 98.06 96 ARG A O 1
ATOM 789 N N . TYR A 1 97 ? 4.629 9.93 -5.746 1 96 97 TYR A N 1
ATOM 790 C CA . TYR A 1 97 ? 3.336 10.531 -6.059 1 96 97 TYR A CA 1
ATOM 791 C C . TYR A 1 97 ? 2.475 10.648 -4.805 1 96 97 TYR A C 1
ATOM 793 O O . TYR A 1 97 ? 1.925 11.719 -4.523 1 96 97 TYR A O 1
ATOM 801 N N . ASN A 1 98 ? 2.369 9.555 -4.059 1 96.5 98 ASN A N 1
ATOM 802 C CA . ASN A 1 98 ? 1.53 9.555 -2.867 1 96.5 98 ASN A CA 1
ATOM 803 C C . ASN A 1 98 ? 2.098 10.469 -1.783 1 96.5 98 ASN A C 1
ATOM 805 O O . ASN A 1 98 ? 1.348 11.039 -0.991 1 96.5 98 ASN A O 1
ATOM 809 N N . TYR A 1 99 ? 3.404 10.586 -1.745 1 96.69 99 TYR A N 1
ATOM 810 C CA . TYR A 1 99 ? 3.988 11.578 -0.845 1 96.69 99 TYR A CA 1
ATOM 811 C C . TYR A 1 99 ? 3.432 12.969 -1.123 1 96.69 99 TYR A C 1
ATOM 813 O O . TYR A 1 99 ? 3.012 13.672 -0.201 1 96.69 99 TYR A O 1
ATOM 821 N N . GLY A 1 100 ? 3.395 13.312 -2.385 1 94 100 GLY A N 1
ATOM 822 C CA . GLY A 1 100 ? 2.855 14.609 -2.781 1 94 100 GLY A CA 1
ATOM 823 C C . GLY A 1 100 ? 1.411 14.805 -2.361 1 94 100 GLY A C 1
ATOM 824 O O . GLY A 1 100 ? 1.053 15.859 -1.827 1 94 100 GLY A O 1
ATOM 825 N N . VAL A 1 101 ? 0.656 13.812 -2.531 1 91.38 101 VAL A N 1
ATOM 826 C CA . VAL A 1 101 ? -0.757 13.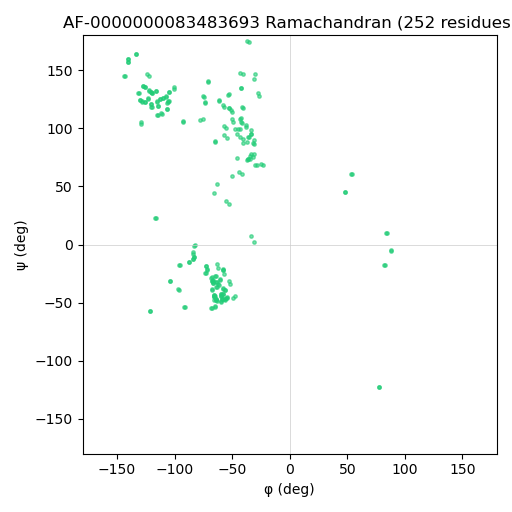867 -2.172 1 91.38 101 VAL A CA 1
ATOM 827 C C . VAL A 1 101 ? -0.899 14.023 -0.659 1 91.38 101 VAL A C 1
ATOM 829 O O . VAL A 1 101 ? -1.697 14.836 -0.185 1 91.38 101 VAL A O 1
ATOM 832 N N . ALA A 1 102 ? -0.102 13.266 0.082 1 93.88 102 ALA A N 1
ATOM 833 C CA . ALA A 1 102 ? -0.169 13.281 1.541 1 93.88 102 ALA A CA 1
ATOM 834 C C . ALA A 1 102 ? 0.225 14.648 2.09 1 93.88 102 ALA A C 1
ATOM 836 O O . ALA A 1 102 ? -0.243 15.055 3.156 1 93.88 102 ALA A O 1
ATOM 837 N N . GLN A 1 103 ? 1.039 15.312 1.325 1 91.56 103 GLN A N 1
ATOM 838 C CA . GLN A 1 103 ? 1.516 16.609 1.794 1 91.56 103 GLN A CA 1
ATOM 839 C C . GLN A 1 103 ? 0.509 17.719 1.479 1 91.56 103 GLN A C 1
ATOM 841 O O . GLN A 1 103 ? 0.604 18.812 2.016 1 91.56 103 GLN A O 1
ATOM 846 N N . THR A 1 104 ? -0.379 17.297 0.666 1 85.88 104 THR A N 1
ATOM 847 C CA . THR A 1 104 ? -1.389 18.297 0.35 1 85.88 104 THR A CA 1
ATOM 848 C C . THR A 1 104 ? -2.135 18.719 1.608 1 85.88 104 THR A C 1
ATOM 850 O O . THR A 1 104 ? -2.592 17.891 2.385 1 85.88 104 THR A O 1
ATOM 853 N N . GLY A 1 105 ? -2.172 19.922 1.938 1 74.19 105 GLY A N 1
ATOM 854 C CA . GLY A 1 105 ? -2.902 20.5 3.059 1 74.19 105 GLY A CA 1
ATOM 855 C C . GLY A 1 105 ? -2.16 20.375 4.375 1 74.19 105 GLY A C 1
ATOM 856 O O . GLY A 1 105 ? -2.658 20.812 5.418 1 74.19 105 GLY A O 1
ATOM 857 N N . LYS A 1 106 ? -1.137 19.438 4.406 1 74.38 106 LYS A N 1
ATOM 858 C CA . LYS A 1 106 ? -0.381 19.328 5.648 1 74.38 106 LYS A CA 1
ATOM 859 C C . LYS A 1 106 ? 0.238 20.672 6.035 1 74.38 106 LYS A C 1
ATOM 861 O O . LYS A 1 106 ? 0.691 21.422 5.172 1 74.38 106 LYS A O 1
ATOM 866 N N . VAL A 1 107 ? -0.238 21.125 7.262 1 54 107 VAL A N 1
ATOM 867 C CA . VAL A 1 107 ? 0.358 22.344 7.805 1 54 107 VAL A CA 1
ATOM 868 C C . VAL A 1 107 ? 1.748 22.031 8.359 1 54 107 VAL A C 1
ATOM 870 O O . VAL A 1 107 ? 1.975 20.953 8.922 1 54 107 VAL A O 1
ATOM 873 N N . VAL A 1 108 ? 2.92 22.375 7.844 1 49.72 108 VAL A N 1
ATOM 874 C CA . VAL A 1 108 ? 4.32 22.219 8.219 1 49.72 108 VAL A CA 1
ATOM 875 C C . VAL A 1 108 ? 4.457 22.203 9.734 1 49.72 108 VAL A C 1
ATOM 877 O O . VAL A 1 108 ? 5.555 22.016 10.273 1 49.72 108 VAL A O 1
ATOM 880 N N . GLY A 1 109 ? 3.539 22.266 10.625 1 46.22 109 GLY A N 1
ATOM 881 C CA . GLY A 1 109 ? 3.891 22.672 11.969 1 46.22 109 GLY A CA 1
ATOM 882 C C . GLY A 1 109 ? 4.438 21.547 12.82 1 46.22 109 GLY A C 1
ATOM 883 O O . GLY A 1 109 ? 4.496 21.656 14.047 1 46.22 109 GLY A O 1
ATOM 884 N N . ARG A 1 110 ? 4.543 20.281 12.312 1 47.28 110 ARG A N 1
ATOM 885 C CA . ARG A 1 110 ? 4.871 19.375 13.414 1 47.28 110 ARG A CA 1
ATOM 886 C C . ARG A 1 110 ? 6.09 19.875 14.18 1 47.28 110 ARG A C 1
ATOM 888 O O . ARG A 1 110 ? 7.223 19.5 13.867 1 47.28 110 ARG A O 1
ATOM 895 N N . THR A 1 111 ? 6.172 21.219 14.273 1 39.88 111 THR A N 1
ATOM 896 C CA . THR A 1 111 ? 7.145 21.859 15.156 1 39.88 111 THR A CA 1
ATOM 897 C C . THR A 1 111 ? 7.043 21.297 16.562 1 39.88 111 THR A C 1
ATOM 899 O O . THR A 1 111 ? 7.98 21.422 17.359 1 39.88 111 THR A O 1
ATOM 902 N N . GLY A 1 112 ? 5.773 20.953 16.938 1 41.03 112 GLY A N 1
ATOM 903 C CA . GLY A 1 112 ? 5.609 20.859 18.375 1 41.03 112 GLY A CA 1
ATOM 904 C C . GLY A 1 112 ? 6.547 19.875 19.031 1 41.03 112 GLY A C 1
ATOM 905 O O . GLY A 1 112 ? 6.508 19.672 20.25 1 41.03 112 GLY A O 1
ATOM 906 N N . GLU A 1 113 ? 7.008 18.859 18.219 1 41.22 113 GLU A N 1
ATOM 907 C CA . GLU A 1 113 ? 7.746 18.078 19.203 1 41.22 113 GLU A CA 1
ATOM 908 C C . GLU A 1 113 ? 8.898 18.875 19.797 1 41.22 113 GLU A C 1
ATOM 910 O O . GLU A 1 113 ? 9.688 18.344 20.594 1 41.22 113 GLU A O 1
ATOM 915 N N . ARG A 1 114 ? 9.273 19.922 19.031 1 35.81 114 ARG A N 1
ATOM 916 C CA . ARG A 1 114 ? 10.273 20.656 19.797 1 35.81 114 ARG A CA 1
ATOM 917 C C . ARG A 1 114 ? 9.656 21.266 21.062 1 35.81 114 ARG A C 1
ATOM 919 O O . ARG A 1 114 ? 8.945 22.281 20.984 1 35.81 114 ARG A O 1
ATOM 926 N N . GLY A 1 115 ? 8.828 20.469 21.781 1 33.94 115 GLY A N 1
ATOM 927 C C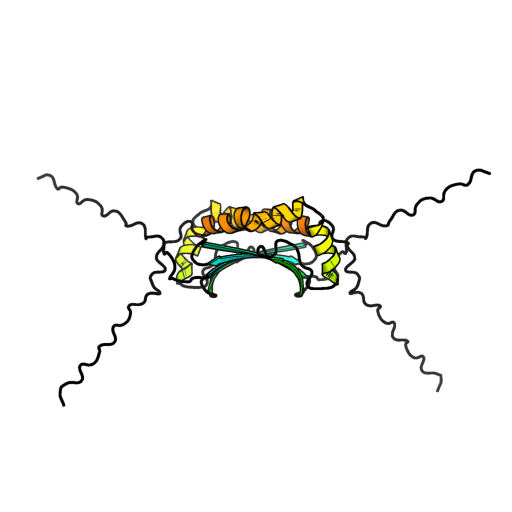A . GLY A 1 115 ? 8.656 21.094 23.078 1 33.94 115 GLY A CA 1
ATOM 928 C C . GLY A 1 115 ? 9.836 21.953 23.484 1 33.94 115 GLY A C 1
ATOM 929 O O . GLY A 1 115 ? 10.961 21.75 23.016 1 33.94 115 GLY A O 1
ATOM 930 N N . PRO A 1 116 ? 9.578 23.156 23.906 1 33.81 116 PRO A N 1
ATOM 931 C CA . PRO A 1 116 ? 10.609 24 24.516 1 33.81 116 PRO A CA 1
ATOM 932 C C . PRO A 1 116 ? 11.633 23.203 25.312 1 33.81 116 PRO A C 1
ATOM 934 O O . PRO A 1 116 ? 11.297 22.172 25.891 1 33.81 116 PRO A O 1
ATOM 937 N N . GLY A 1 117 ? 12.805 22.812 24.75 1 32.81 117 GLY A N 1
ATOM 938 C CA . GLY A 1 117 ? 13.898 22.578 25.688 1 32.81 117 GLY A CA 1
ATOM 939 C C . GLY A 1 117 ? 13.734 23.328 27 1 32.81 117 GLY A C 1
ATOM 940 O O . GLY A 1 117 ? 13.766 24.562 27.016 1 32.81 117 GLY A O 1
ATOM 941 N N . GLN A 1 118 ? 12.711 22.859 27.75 1 30.75 118 GLN A N 1
ATOM 942 C CA . GLN A 1 118 ? 12.703 23.312 29.141 1 30.75 118 GLN A CA 1
ATOM 943 C C . GLN A 1 118 ? 14.125 23.547 29.656 1 30.75 118 GLN A C 1
ATOM 945 O O . GLN A 1 118 ? 14.93 22.609 29.703 1 30.75 118 GLN A O 1
ATOM 950 N N . GLU A 1 119 ? 14.695 24.656 29.266 1 32.78 119 GLU A N 1
ATOM 951 C CA . GLU A 1 119 ? 15.836 25.25 29.969 1 32.78 119 GLU A CA 1
ATOM 952 C C . GLU A 1 119 ? 15.797 24.922 31.453 1 32.78 119 GLU A C 1
ATOM 954 O O . GLU A 1 119 ? 14.875 25.344 32.156 1 32.78 119 GLU A O 1
ATOM 959 N N . ARG A 1 120 ? 16 23.656 31.859 1 33.59 120 ARG A N 1
ATOM 960 C CA . ARG A 1 120 ? 16.328 23.422 33.25 1 33.59 120 ARG A CA 1
ATOM 961 C C . ARG A 1 120 ? 17.156 24.562 33.844 1 33.59 120 ARG A C 1
ATOM 963 O O . ARG A 1 120 ? 18.172 24.953 33.25 1 33.59 120 ARG A O 1
ATOM 970 N N . GLU A 1 121 ? 16.469 25.422 34.531 1 34.56 121 GLU A N 1
ATOM 971 C CA . GLU A 1 121 ? 17.031 26.375 35.5 1 34.56 121 GLU A CA 1
ATOM 972 C C . GLU A 1 121 ? 18.25 25.766 36.219 1 34.56 121 GLU A C 1
ATOM 974 O O . GLU A 1 121 ? 18.141 24.719 36.844 1 34.56 121 GLU A O 1
ATOM 979 N N . ARG A 1 122 ? 19.406 25.75 35.531 1 31.64 122 ARG A N 1
ATOM 980 C CA . ARG A 1 122 ? 20.641 25.578 36.281 1 31.64 122 ARG A CA 1
ATOM 981 C C . ARG A 1 122 ? 20.578 26.312 37.625 1 31.64 122 ARG A C 1
ATOM 983 O O . ARG A 1 122 ? 20.453 27.531 37.656 1 31.64 122 ARG A O 1
ATOM 990 N N . GLY A 1 123 ? 19.75 25.672 38.531 1 32.97 123 GLY A N 1
ATOM 991 C CA . GLY A 1 123 ? 19.844 26.125 39.906 1 32.97 123 GLY A CA 1
ATOM 992 C C . GLY A 1 123 ? 21.234 26.609 40.25 1 32.97 123 GLY A C 1
ATOM 993 O O . GLY A 1 123 ? 22.219 25.906 40.094 1 32.97 123 GLY A O 1
ATOM 994 N N . SER A 1 124 ? 21.453 27.938 40.031 1 32.5 124 SER A N 1
ATOM 995 C CA . SER A 1 124 ? 22.531 28.688 40.688 1 32.5 124 SER A CA 1
ATOM 996 C C . SER A 1 124 ? 22.75 28.219 42.125 1 32.5 124 SER A C 1
ATOM 998 O O . SER A 1 124 ? 21.859 28.359 42.969 1 32.5 124 SER A O 1
ATOM 1000 N N . GLU A 1 125 ? 23.359 27.016 42.281 1 34.81 125 GLU A N 1
ATOM 1001 C CA . GLU A 1 125 ? 23.922 26.75 43.625 1 34.81 125 GLU A CA 1
ATOM 1002 C C . GLU A 1 125 ? 24.578 27.984 44.188 1 34.81 125 GLU A C 1
ATOM 1004 O O . GLU A 1 125 ? 25.406 28.625 43.531 1 34.81 125 GLU A O 1
ATOM 1009 N N . GLY A 1 126 ? 23.719 28.828 44.875 1 30.33 126 GLY A N 1
ATOM 1010 C CA . GLY A 1 126 ? 24.234 29.859 45.75 1 30.33 126 GLY A CA 1
ATOM 1011 C C . GLY A 1 126 ? 25.547 29.484 46.406 1 30.33 126 GLY A C 1
ATOM 1012 O O . GLY A 1 126 ? 25.875 28.297 46.531 1 30.33 126 GLY A O 1
ATOM 1013 N N . PRO A 1 127 ? 26.516 30.406 46.594 1 40.44 127 PRO A N 1
ATOM 1014 C CA . PRO A 1 127 ? 27.812 30.297 47.281 1 40.44 127 PRO A CA 1
ATOM 1015 C C . PRO A 1 127 ? 27.719 29.609 48.625 1 40.44 127 PRO A C 1
ATOM 1017 O O . PRO A 1 127 ? 26.844 29.953 49.438 1 40.44 127 PRO A O 1
ATOM 1020 N N . GLY A 1 128 ? 27.547 28.266 48.875 1 24.67 128 GLY A N 1
ATOM 1021 C CA . GLY A 1 128 ? 28.312 28.062 50.094 1 24.67 128 GLY A CA 1
ATOM 1022 C C . GLY A 1 128 ? 29.812 28.266 49.906 1 24.67 128 GLY A C 1
ATOM 1023 O O . GLY A 1 128 ? 30.312 28.172 48.781 1 24.67 128 GLY A O 1
ATOM 1024 N N . MET B 1 1 ? -10.375 63 7.148 1 40.72 1 MET B N 1
ATOM 1025 C CA . MET B 1 1 ? -9.617 62.094 8.023 1 40.72 1 MET B CA 1
ATOM 1026 C C . MET B 1 1 ? -9.719 60.656 7.539 1 40.72 1 MET B C 1
ATOM 1028 O O . MET B 1 1 ? -10.773 60.031 7.656 1 40.72 1 MET B O 1
ATOM 1032 N N . LEU B 1 2 ? -9.023 60.375 6.469 1 50.12 2 LEU B N 1
ATOM 1033 C CA . LEU B 1 2 ? -8.992 59.094 5.734 1 50.12 2 LEU B CA 1
ATOM 1034 C C . LEU B 1 2 ? -8.398 58 6.594 1 50.12 2 LEU B C 1
ATOM 1036 O O . LEU B 1 2 ? -7.254 58.094 7.039 1 50.12 2 LEU B O 1
ATOM 1040 N N . LEU B 1 3 ? -9.211 57.344 7.352 1 51.16 3 LEU B N 1
ATOM 1041 C CA . LEU B 1 3 ? -8.797 56.188 8.172 1 51.16 3 LEU B CA 1
ATOM 1042 C C . LEU B 1 3 ? -8.117 55.125 7.324 1 51.16 3 LEU B C 1
ATOM 1044 O O . LEU B 1 3 ? -8.688 54.625 6.352 1 51.16 3 LEU B O 1
ATOM 1048 N N . SER B 1 4 ? -6.766 55.156 7.188 1 55.47 4 SER B N 1
ATOM 1049 C CA . SER B 1 4 ? -5.945 54.156 6.547 1 55.47 4 SER B CA 1
ATOM 1050 C C . SER B 1 4 ? -6.184 52.781 7.176 1 55.47 4 SER B C 1
ATOM 1052 O O . SER B 1 4 ? -6.152 52.625 8.398 1 55.47 4 SER B O 1
ATOM 1054 N N . SER B 1 5 ? -6.98 51.969 6.508 1 55.06 5 SER B N 1
ATOM 1055 C CA . SER B 1 5 ? -7.207 50.594 6.93 1 55.06 5 SER B CA 1
ATOM 1056 C C . SER B 1 5 ? -5.891 49.844 7.137 1 55.06 5 SER B C 1
ATOM 1058 O O . SER B 1 5 ? -4.938 50.031 6.383 1 55.06 5 SER B O 1
ATOM 1060 N N . PRO B 1 6 ? -5.559 49.344 8.43 1 60.78 6 PRO B N 1
ATOM 1061 C CA . PRO B 1 6 ? -4.312 48.625 8.688 1 60.78 6 PRO B CA 1
ATOM 1062 C C . PRO B 1 6 ? -4.117 47.438 7.738 1 60.78 6 PRO B C 1
ATOM 1064 O O . PRO B 1 6 ? -5.094 46.906 7.223 1 60.78 6 PRO B O 1
ATOM 1067 N N . PRO B 1 7 ? -2.961 47.312 7.062 1 59.12 7 PRO B N 1
ATOM 1068 C CA . PRO B 1 7 ? -2.689 46.188 6.176 1 59.12 7 PRO B CA 1
ATOM 1069 C C . PRO B 1 7 ? -2.967 44.812 6.844 1 59.12 7 PRO B C 1
ATOM 1071 O O . PRO B 1 7 ? -2.859 44.719 8.07 1 59.12 7 PRO B O 1
ATOM 1074 N N . ARG B 1 8 ? -3.992 44.062 6.34 1 52.81 8 ARG B N 1
ATOM 1075 C CA . ARG B 1 8 ? -4.281 42.688 6.746 1 52.81 8 ARG B CA 1
ATOM 1076 C C . ARG B 1 8 ? -3 41.875 6.875 1 52.81 8 ARG B C 1
ATOM 1078 O O . ARG B 1 8 ? -2.143 41.906 5.992 1 52.81 8 ARG B O 1
ATOM 1085 N N . SER B 1 9 ? -2.582 41.531 8.102 1 51.69 9 SER B N 1
ATOM 1086 C CA . SER B 1 9 ? -1.481 40.594 8.359 1 51.69 9 SER B CA 1
ATOM 1087 C C . SER B 1 9 ? -1.586 39.375 7.477 1 51.69 9 SER B C 1
ATOM 1089 O O . SER B 1 9 ? -2.637 38.719 7.422 1 51.69 9 SER B O 1
ATOM 1091 N N . ARG B 1 10 ? -0.862 39.312 6.418 1 43.47 10 ARG B N 1
ATOM 1092 C CA . ARG B 1 10 ? -0.736 38.094 5.645 1 43.47 10 ARG B CA 1
ATOM 1093 C C . ARG B 1 10 ? -0.679 36.875 6.559 1 43.47 10 ARG B C 1
ATOM 1095 O O . ARG B 1 10 ? 0.131 36.812 7.484 1 43.47 10 ARG B O 1
ATOM 1102 N N . SER B 1 11 ? -1.816 36.125 6.703 1 45.16 11 SER B N 1
ATOM 1103 C CA . SER B 1 11 ? -1.836 34.812 7.352 1 45.16 11 SER B CA 1
ATOM 1104 C C . SER B 1 11 ? -0.618 34 6.957 1 45.16 11 SER B C 1
ATOM 1106 O O . SER B 1 11 ? -0.343 33.812 5.77 1 45.16 11 SER B O 1
ATOM 1108 N N . ARG B 1 12 ? 0.488 34.031 7.648 1 39.22 12 ARG B N 1
ATOM 1109 C CA . ARG B 1 12 ? 1.659 33.156 7.48 1 39.22 12 ARG B CA 1
ATOM 1110 C C . ARG B 1 12 ? 1.253 31.75 7.086 1 39.22 12 ARG B C 1
ATOM 1112 O O . ARG B 1 12 ? 0.462 31.109 7.781 1 39.22 12 ARG B O 1
ATOM 1119 N N . GLN B 1 13 ? 1.171 31.391 5.816 1 41.75 13 GLN B N 1
ATOM 1120 C CA . GLN B 1 13 ? 1.063 29.984 5.438 1 41.75 13 GLN B CA 1
ATOM 1121 C C . GLN B 1 13 ? 1.994 29.109 6.277 1 41.75 13 GLN B C 1
ATOM 1123 O O . GLN B 1 13 ? 3.162 29.453 6.473 1 41.75 13 GLN B O 1
ATOM 1128 N N . PRO B 1 14 ? 1.551 28.359 7.23 1 42.44 14 PRO B N 1
ATOM 1129 C CA . PRO B 1 14 ? 2.459 27.578 8.07 1 42.44 14 PRO B CA 1
ATOM 1130 C C . PRO B 1 14 ? 3.582 26.922 7.277 1 42.44 14 PRO B C 1
ATOM 1132 O O . PRO B 1 14 ? 3.385 26.531 6.121 1 42.44 14 PRO B O 1
ATOM 1135 N N . LYS B 1 15 ? 4.949 27.172 7.461 1 40.22 15 LYS B N 1
ATOM 1136 C CA . LYS B 1 15 ? 6.176 26.641 6.883 1 40.22 15 LYS B CA 1
ATOM 1137 C C . LYS B 1 15 ? 6.098 25.125 6.75 1 40.22 15 LYS B C 1
ATOM 1139 O O . LYS B 1 15 ? 5.395 24.453 7.516 1 40.22 15 LYS B O 1
ATOM 1144 N N . PRO B 1 16 ? 6.477 24.547 5.645 1 44.12 16 PRO B N 1
ATOM 1145 C CA . PRO B 1 16 ? 6.535 23.094 5.555 1 44.12 16 PRO B CA 1
ATOM 1146 C C . PRO B 1 16 ? 7.293 22.453 6.723 1 44.12 16 PRO B C 1
ATOM 1148 O O . PRO B 1 16 ? 8.352 22.953 7.117 1 44.12 16 PRO B O 1
ATOM 1151 N N . ILE B 1 17 ? 6.707 21.812 7.711 1 44.31 17 ILE B N 1
ATOM 1152 C CA . ILE B 1 17 ? 7.301 21.094 8.836 1 44.31 17 ILE B CA 1
ATOM 1153 C C . ILE B 1 17 ? 8.461 20.234 8.344 1 44.31 17 ILE B C 1
ATOM 1155 O O . ILE B 1 17 ? 8.258 19.219 7.672 1 44.31 17 ILE B O 1
ATOM 1159 N N . CYS B 1 18 ? 9.492 20.75 7.812 1 46.62 18 CYS B N 1
ATOM 1160 C CA . CYS B 1 18 ? 10.617 19.859 7.574 1 46.62 18 CYS B CA 1
ATOM 1161 C C . CYS B 1 18 ? 10.914 19.016 8.805 1 46.62 18 CYS B C 1
ATOM 1163 O O . CYS B 1 18 ? 11.094 19.547 9.906 1 46.62 18 CYS B O 1
ATOM 1165 N N . PRO B 1 19 ? 10.453 17.75 8.867 1 53.5 19 PRO B N 1
ATOM 1166 C CA . PRO B 1 19 ? 10.672 16.875 10.016 1 53.5 19 PRO B CA 1
ATOM 1167 C C . PRO B 1 19 ? 12.094 16.953 10.555 1 53.5 19 PRO B C 1
ATOM 1169 O O . PRO B 1 19 ? 13.008 17.375 9.844 1 53.5 19 PRO B O 1
ATOM 1172 N N . PRO B 1 20 ? 12.203 16.766 11.945 1 57.22 20 PRO B N 1
ATOM 1173 C CA . PRO B 1 20 ? 13.523 16.703 12.578 1 57.22 20 PRO B CA 1
ATOM 1174 C C . PRO B 1 20 ? 14.57 16.016 11.711 1 57.22 20 PRO B C 1
ATOM 1176 O O . PRO B 1 20 ? 14.227 15.383 10.711 1 57.22 20 PRO B O 1
ATOM 1179 N N . GLU B 1 21 ? 15.875 16.047 12.211 1 62.47 21 GLU B N 1
ATOM 1180 C CA . GLU B 1 21 ? 17.062 15.617 11.477 1 62.47 21 GLU B CA 1
ATOM 1181 C C . GLU B 1 21 ? 16.859 14.266 10.805 1 62.47 21 GLU B C 1
ATOM 1183 O O . GLU B 1 21 ? 17.203 14.086 9.641 1 62.47 21 GLU B O 1
ATOM 1188 N N . HIS B 1 22 ? 16.203 13.219 11.648 1 84.12 22 HIS B N 1
ATOM 1189 C CA . HIS B 1 22 ? 15.953 11.938 11 1 84.12 22 HIS B CA 1
ATOM 1190 C C . HIS B 1 22 ? 14.508 11.492 11.195 1 84.12 22 HIS B C 1
ATOM 1192 O O . HIS B 1 22 ? 14.031 11.414 12.336 1 84.12 22 HIS B O 1
ATOM 1198 N N . PHE B 1 23 ? 13.766 11.609 10.266 1 91.75 23 PHE B N 1
ATOM 1199 C CA . PHE B 1 23 ? 12.406 11.125 10.445 1 91.75 23 PHE B CA 1
ATOM 1200 C C . PHE B 1 23 ? 12.062 10.078 9.391 1 91.75 23 PHE B C 1
ATOM 1202 O O . PHE B 1 23 ? 12.641 10.07 8.305 1 91.75 23 PHE B O 1
ATOM 1209 N N . LEU B 1 24 ? 11.289 9.148 9.867 1 96.44 24 LEU B N 1
ATOM 1210 C CA . LEU B 1 24 ? 10.75 8.109 8.992 1 96.44 24 LEU B CA 1
ATOM 1211 C C . LEU B 1 24 ? 9.242 8.273 8.82 1 96.44 24 LEU B C 1
ATOM 1213 O O . LEU B 1 24 ? 8.5 8.258 9.805 1 96.44 24 LEU B O 1
ATOM 1217 N N . TYR B 1 25 ? 8.938 8.602 7.652 1 95.88 25 TYR B N 1
ATOM 1218 C CA . TYR B 1 25 ? 7.535 8.695 7.266 1 95.88 25 TYR B CA 1
ATOM 1219 C C . TYR B 1 25 ? 7.125 7.496 6.414 1 95.88 25 TYR B C 1
ATOM 1221 O O . TYR B 1 25 ? 7.879 7.059 5.543 1 95.88 25 TYR B O 1
ATOM 1229 N N . GLN B 1 26 ? 5.996 6.801 6.699 1 98.69 26 GLN B N 1
ATOM 1230 C CA . GLN B 1 26 ? 5.508 5.656 5.938 1 98.69 26 GLN B CA 1
ATOM 1231 C C . GLN B 1 26 ? 4.066 5.867 5.484 1 98.69 26 GLN B C 1
ATOM 1233 O O . GLN B 1 26 ? 3.238 6.363 6.25 1 98.69 26 GLN B O 1
ATOM 1238 N N . ILE B 1 27 ? 3.812 5.555 4.289 1 98.69 27 ILE B N 1
ATOM 1239 C CA . ILE B 1 27 ? 2.461 5.438 3.75 1 98.69 27 ILE B CA 1
ATOM 1240 C C . ILE B 1 27 ? 2.191 3.992 3.344 1 98.69 27 ILE B C 1
ATOM 1242 O O . ILE B 1 27 ? 2.963 3.4 2.584 1 98.69 27 ILE B O 1
ATOM 1246 N N . LYS B 1 28 ? 1.172 3.393 3.881 1 98.88 28 LYS B N 1
ATOM 1247 C CA . LYS B 1 28 ? 0.849 1.994 3.609 1 98.88 28 LYS B CA 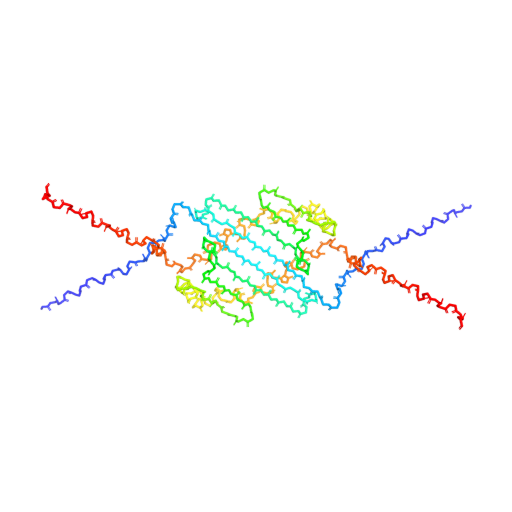1
ATOM 1248 C C . LYS B 1 28 ? -0.533 1.861 2.975 1 98.88 28 LYS B C 1
ATOM 1250 O O . LYS B 1 28 ? -1.487 2.508 3.412 1 98.88 28 LYS B O 1
ATOM 1255 N N . HIS B 1 29 ? -0.624 1.161 1.946 1 98.88 29 HIS B N 1
ATOM 1256 C CA . HIS B 1 29 ? -1.868 0.788 1.284 1 98.88 29 HIS B CA 1
ATOM 1257 C C . HIS B 1 29 ? -2.1 -0.718 1.354 1 98.88 29 HIS B C 1
ATOM 1259 O O . HIS B 1 29 ? -1.362 -1.493 0.741 1 98.88 29 HIS B O 1
ATOM 1265 N N . ASP B 1 30 ? -3.066 -1.116 2.086 1 98.88 30 ASP B N 1
ATOM 1266 C CA . ASP B 1 30 ? -3.361 -2.529 2.299 1 98.88 30 ASP B CA 1
ATOM 1267 C C . ASP B 1 30 ? -4.688 -2.916 1.651 1 98.88 30 ASP B C 1
ATOM 1269 O O . ASP B 1 30 ? -5.715 -2.279 1.898 1 98.88 30 ASP B O 1
ATOM 1273 N N . CYS B 1 31 ? -4.656 -3.877 0.851 1 98.94 31 CYS B N 1
ATOM 1274 C CA . CYS B 1 31 ? -5.859 -4.469 0.281 1 98.94 31 CYS B CA 1
ATOM 1275 C C . CYS B 1 31 ? -6.137 -5.84 0.891 1 98.94 31 CYS B C 1
ATOM 1277 O O . CYS B 1 31 ? -5.246 -6.688 0.944 1 98.94 31 CYS B O 1
ATOM 1279 N N . TYR B 1 32 ? -7.32 -6.062 1.393 1 98.75 32 TYR B N 1
ATOM 1280 C CA . TYR B 1 32 ? -7.793 -7.328 1.944 1 98.75 32 TYR B CA 1
ATOM 1281 C C . TYR B 1 32 ? -8.852 -7.957 1.044 1 98.75 32 TYR B C 1
ATOM 1283 O O . TYR B 1 32 ? -9.852 -7.316 0.712 1 98.75 32 TYR B O 1
ATOM 1291 N N . PHE B 1 33 ? -8.602 -9.188 0.684 1 97.88 33 PHE B N 1
ATOM 1292 C CA . PHE B 1 33 ? -9.516 -9.938 -0.17 1 97.88 33 PHE B CA 1
ATOM 1293 C C . PHE B 1 33 ? -10.008 -11.188 0.535 1 97.88 33 PHE B C 1
ATOM 1295 O O . PHE B 1 33 ? -9.219 -12.07 0.879 1 97.88 33 PHE B O 1
ATOM 1302 N N . THR B 1 34 ? -11.25 -11.258 0.727 1 96.5 34 THR B N 1
ATOM 1303 C CA . THR B 1 34 ? -11.852 -12.445 1.328 1 96.5 34 THR B CA 1
ATOM 1304 C C . THR B 1 34 ? -12.586 -13.273 0.275 1 96.5 34 THR B C 1
ATOM 1306 O O . THR B 1 34 ? -13.438 -12.758 -0.448 1 96.5 34 THR B O 1
ATOM 1309 N N . ASN B 1 35 ? -12.164 -14.586 0.164 1 92.94 35 ASN B N 1
ATOM 1310 C CA . ASN B 1 35 ? -12.781 -15.5 -0.788 1 92.94 35 ASN B CA 1
ATOM 1311 C C . ASN B 1 35 ? -12.773 -14.93 -2.203 1 92.94 35 ASN B C 1
ATOM 1313 O O . ASN B 1 35 ? -13.828 -14.828 -2.84 1 92.94 35 ASN B O 1
ATOM 1317 N N . GLY B 1 36 ? -11.57 -14.719 -2.594 1 92 36 GLY B N 1
ATOM 1318 C CA . GLY B 1 36 ? -11.43 -14.039 -3.869 1 92 36 GLY B CA 1
ATOM 1319 C C . GLY B 1 36 ? -11.68 -12.547 -3.779 1 92 36 GLY B C 1
ATOM 1320 O O . GLY B 1 36 ? -11.023 -11.844 -3 1 92 36 GLY B O 1
ATOM 1321 N N . THR B 1 37 ? -12.641 -12.039 -4.559 1 94.69 37 THR B N 1
ATOM 1322 C CA . THR B 1 37 ? -12.984 -10.625 -4.5 1 94.69 37 THR B CA 1
ATOM 1323 C C . THR B 1 37 ? -14.422 -10.438 -4.023 1 94.69 37 THR B C 1
ATOM 1325 O O . THR B 1 37 ? -15.055 -9.422 -4.324 1 94.69 37 THR B O 1
ATOM 1328 N N . GLU B 1 38 ? -14.938 -11.477 -3.301 1 95.06 38 GLU B N 1
ATOM 1329 C CA . GLU B 1 38 ? -16.281 -11.359 -2.738 1 95.06 38 GLU B CA 1
ATOM 1330 C C . GLU B 1 38 ? -16.375 -10.172 -1.783 1 95.06 38 GLU B C 1
ATOM 1332 O O . GLU B 1 38 ? -17.391 -9.469 -1.757 1 95.06 38 GLU B O 1
ATOM 1337 N N . ARG B 1 39 ? -15.383 -10.062 -0.958 1 96.81 39 ARG B N 1
ATOM 1338 C CA . ARG B 1 39 ? -15.25 -8.891 -0.097 1 96.81 39 ARG B CA 1
ATOM 1339 C C . ARG B 1 39 ? -13.852 -8.281 -0.22 1 96.81 39 ARG B C 1
ATOM 1341 O O . ARG B 1 39 ? -12.852 -8.969 -0.05 1 96.81 39 ARG B O 1
ATOM 1348 N N . VAL B 1 40 ? -13.891 -7.078 -0.565 1 98.5 40 VAL B N 1
ATOM 1349 C CA . VAL B 1 40 ? -12.633 -6.348 -0.698 1 98.5 40 VAL B CA 1
ATOM 1350 C C . VAL B 1 40 ? -12.625 -5.156 0.259 1 98.5 40 VAL B C 1
ATOM 1352 O O . VAL B 1 40 ? -13.617 -4.434 0.368 1 98.5 40 VAL B O 1
ATOM 1355 N N . ARG B 1 41 ? -11.539 -5.008 1.011 1 98.88 41 ARG B N 1
ATOM 1356 C CA . ARG B 1 41 ? -11.344 -3.889 1.927 1 98.88 41 ARG B CA 1
ATOM 1357 C C . ARG B 1 41 ? -10 -3.207 1.676 1 98.88 41 ARG B C 1
ATOM 1359 O O . ARG B 1 41 ? -8.992 -3.875 1.447 1 98.88 41 ARG B O 1
ATOM 1366 N N . TYR B 1 42 ? -10.055 -1.937 1.683 1 98.94 42 TYR B N 1
ATOM 1367 C CA . TYR B 1 42 ? -8.867 -1.118 1.482 1 98.94 42 TYR B CA 1
ATOM 1368 C C . TYR B 1 42 ? -8.555 -0.291 2.725 1 98.94 42 TYR B C 1
ATOM 1370 O O . TYR B 1 42 ? -9.453 0.334 3.301 1 98.94 42 TYR B O 1
ATOM 1378 N N . LEU B 1 43 ? -7.273 -0.286 3.182 1 98.94 43 LEU B N 1
ATOM 1379 C CA . LEU B 1 43 ? -6.789 0.516 4.301 1 98.94 43 LEU B CA 1
ATOM 1380 C C . LEU B 1 43 ? -5.586 1.355 3.887 1 98.94 43 LEU B C 1
ATOM 1382 O O . LEU B 1 43 ? -4.625 0.833 3.316 1 98.94 43 LEU B O 1
ATOM 1386 N N . TYR B 1 44 ? -5.719 2.615 4.051 1 98.81 44 TYR B N 1
ATOM 1387 C CA . TYR B 1 44 ? -4.594 3.537 3.959 1 98.81 44 TYR B CA 1
ATOM 1388 C C . TYR B 1 44 ? -4.09 3.924 5.344 1 98.81 44 TYR B C 1
ATOM 1390 O O . TYR B 1 44 ? -4.883 4.227 6.238 1 98.81 44 TYR B O 1
ATOM 1398 N N . ARG B 1 45 ? -2.764 3.936 5.594 1 98.81 45 ARG B N 1
ATOM 1399 C CA . ARG B 1 45 ? -2.182 4.32 6.875 1 98.81 45 ARG B CA 1
ATOM 1400 C C . ARG B 1 45 ? -1.041 5.316 6.684 1 98.81 45 ARG B C 1
ATOM 1402 O O . ARG B 1 45 ? -0.174 5.117 5.832 1 98.81 45 ARG B O 1
ATOM 1409 N N . ASP B 1 46 ? -1.126 6.309 7.391 1 97.69 46 ASP B N 1
ATOM 1410 C CA . ASP B 1 46 ? -0.127 7.367 7.477 1 97.69 46 ASP B CA 1
ATOM 1411 C C . ASP B 1 46 ? 0.638 7.293 8.797 1 97.69 46 ASP B C 1
ATOM 1413 O O . ASP B 1 46 ? 0.052 7.449 9.867 1 97.69 46 ASP B O 1
ATOM 1417 N N . ILE B 1 47 ? 1.952 7.039 8.727 1 97.69 47 ILE B N 1
ATOM 1418 C CA . ILE B 1 47 ? 2.732 6.707 9.914 1 97.69 47 ILE B CA 1
ATOM 1419 C C . ILE B 1 47 ? 3.984 7.582 9.969 1 97.69 47 ILE B C 1
ATOM 1421 O O . ILE B 1 47 ? 4.75 7.641 9.008 1 97.69 47 ILE B O 1
ATOM 1425 N N . TYR B 1 48 ? 4.145 8.273 11.047 1 93.62 48 TYR B N 1
ATOM 1426 C CA . TYR B 1 48 ? 5.32 9.102 11.305 1 93.62 48 TYR B CA 1
ATOM 1427 C C . TYR B 1 48 ? 6.113 8.562 12.484 1 93.62 48 TYR B C 1
ATOM 1429 O O . TYR B 1 48 ? 5.598 8.484 13.602 1 93.62 48 TYR B O 1
ATOM 1437 N N . ASN B 1 49 ? 7.391 8.195 12.188 1 93.88 49 ASN B N 1
ATOM 1438 C CA . ASN B 1 49 ? 8.289 7.656 13.211 1 93.88 49 ASN B CA 1
ATOM 1439 C C . ASN B 1 49 ? 7.609 6.559 14.023 1 93.88 49 ASN B C 1
ATOM 1441 O O . ASN B 1 49 ? 7.656 6.578 15.258 1 93.88 49 ASN B O 1
ATOM 1445 N N . GLY B 1 50 ? 6.941 5.672 13.383 1 95.69 50 GLY B N 1
ATOM 1446 C CA . GLY B 1 50 ? 6.375 4.469 13.977 1 95.69 50 GLY B CA 1
ATOM 1447 C C . GLY B 1 50 ? 4.98 4.676 14.531 1 95.69 50 GLY B C 1
ATOM 1448 O O . GLY B 1 50 ? 4.316 3.715 14.93 1 95.69 50 GLY B O 1
ATOM 1449 N N . ARG B 1 51 ? 4.559 5.891 14.484 1 96.62 51 ARG B N 1
ATOM 1450 C CA . ARG B 1 51 ? 3.232 6.188 15.016 1 96.62 51 ARG B CA 1
ATOM 1451 C C . ARG B 1 51 ? 2.238 6.449 13.891 1 96.62 51 ARG B C 1
ATOM 1453 O O . ARG B 1 51 ? 2.439 7.352 13.078 1 96.62 51 ARG B O 1
ATOM 1460 N N . GLN B 1 52 ? 1.202 5.641 13.891 1 98.38 52 GLN B N 1
ATOM 1461 C CA . GLN B 1 52 ? 0.142 5.918 12.922 1 98.38 52 GLN B CA 1
ATOM 1462 C C . GLN B 1 52 ? -0.669 7.141 13.336 1 98.38 52 GLN B C 1
ATOM 1464 O O . GLN B 1 52 ? -1.277 7.16 14.406 1 98.38 52 GLN B O 1
ATOM 1469 N N . ASP B 1 53 ? -0.727 8.148 12.5 1 96.5 53 ASP B N 1
ATOM 1470 C CA . ASP B 1 53 ? -1.378 9.398 12.867 1 96.5 53 ASP B CA 1
ATOM 1471 C C . ASP B 1 53 ? -2.75 9.523 12.211 1 96.5 53 ASP B C 1
ATOM 1473 O O . ASP B 1 53 ? -3.641 10.188 12.734 1 96.5 53 ASP B O 1
ATOM 1477 N N . VAL B 1 54 ? -2.898 8.938 11.008 1 98 54 VAL B N 1
ATOM 1478 C CA . VAL B 1 54 ? -4.148 8.977 10.266 1 98 54 VAL B CA 1
ATOM 1479 C C . VAL B 1 54 ? -4.355 7.652 9.531 1 98 54 VAL B C 1
ATOM 1481 O O . VAL B 1 54 ? -3.393 7.023 9.086 1 98 54 VAL B O 1
ATOM 1484 N N . HIS B 1 55 ? -5.555 7.219 9.43 1 98.88 55 HIS B N 1
ATOM 1485 C CA . HIS B 1 55 ? -5.836 6.098 8.539 1 98.88 55 HIS B CA 1
ATOM 1486 C C . HIS B 1 55 ? -7.148 6.301 7.793 1 98.88 55 HIS B C 1
ATOM 1488 O O . HIS B 1 55 ? -7.93 7.191 8.133 1 98.88 55 HIS B O 1
ATOM 1494 N N . PHE B 1 56 ? -7.332 5.652 6.73 1 98.88 56 PHE B N 1
ATOM 1495 C CA . PHE B 1 56 ? -8.578 5.52 5.984 1 98.88 56 PHE B CA 1
ATOM 1496 C C . PHE B 1 56 ? -8.969 4.051 5.848 1 98.88 56 PHE B C 1
ATOM 1498 O O . PHE B 1 56 ? -8.133 3.205 5.539 1 98.88 56 PHE B O 1
ATOM 1505 N N . ASP B 1 57 ? -10.172 3.766 6.117 1 98.88 57 ASP B N 1
ATOM 1506 C CA . ASP B 1 57 ? -10.789 2.451 5.953 1 98.88 57 ASP B CA 1
ATOM 1507 C C . ASP B 1 57 ? -11.969 2.518 4.992 1 98.88 57 ASP B C 1
ATOM 1509 O O . ASP B 1 57 ? -12.898 3.303 5.191 1 98.88 57 ASP B O 1
ATOM 1513 N N . SER B 1 58 ? -11.875 1.767 3.957 1 98.81 58 SER B N 1
ATOM 1514 C CA . SER B 1 58 ? -12.922 1.827 2.939 1 98.81 58 SER B CA 1
ATOM 1515 C C . SER B 1 58 ? -14.289 1.504 3.529 1 98.81 58 SER B C 1
ATOM 1517 O O . SER B 1 58 ? -15.32 1.881 2.967 1 98.81 58 SER B O 1
ATOM 1519 N N . GLU B 1 59 ? -14.391 0.836 4.641 1 98.38 59 GLU B N 1
ATOM 1520 C CA . GLU B 1 59 ? -15.656 0.527 5.301 1 98.38 59 GLU B CA 1
ATOM 1521 C C . GLU B 1 59 ? -16.25 1.766 5.969 1 98.38 59 GLU B C 1
ATOM 1523 O O . GLU B 1 59 ? -17.469 1.858 6.148 1 98.38 59 GLU B O 1
ATOM 1528 N N . LEU B 1 60 ? -15.367 2.74 6.309 1 98.5 60 LEU B N 1
ATOM 1529 C CA . LEU B 1 60 ? -15.836 3.98 6.914 1 98.5 60 LEU B CA 1
ATOM 1530 C C . LEU B 1 60 ? -15.992 5.074 5.859 1 98.5 60 LEU B C 1
ATOM 1532 O O . LEU B 1 60 ? -16.922 5.879 5.93 1 98.5 60 LEU B O 1
ATOM 1536 N N . GLY B 1 61 ? -15.109 5.117 4.941 1 98.62 61 GLY B N 1
ATOM 1537 C CA . GLY B 1 61 ? -15.219 6.02 3.805 1 98.62 61 GLY B CA 1
ATOM 1538 C C . GLY B 1 61 ? -14.719 7.418 4.102 1 98.62 61 GLY B C 1
ATOM 1539 O O . GLY B 1 61 ? -15.023 8.359 3.365 1 98.62 61 GLY B O 1
ATOM 1540 N N . VAL B 1 62 ? -14.039 7.613 5.32 1 98.81 62 VAL B N 1
ATOM 1541 C CA . VAL B 1 62 ? -13.43 8.906 5.645 1 98.81 62 VAL B CA 1
ATOM 1542 C C . VAL B 1 62 ? -12.086 8.688 6.328 1 98.81 62 VAL B C 1
ATOM 1544 O O . VAL B 1 62 ? -11.82 7.605 6.859 1 98.81 62 VAL B O 1
ATOM 1547 N N . TYR B 1 63 ? -11.258 9.727 6.223 1 98.31 63 TYR B N 1
ATOM 1548 C CA . TYR B 1 63 ? -10.016 9.703 6.98 1 98.31 63 TYR B CA 1
ATOM 1549 C C . TYR B 1 63 ? -10.281 9.875 8.469 1 98.31 63 TYR B C 1
ATOM 1551 O O . TYR B 1 63 ? -11.133 10.672 8.875 1 98.31 63 TYR B O 1
ATOM 1559 N N . VAL B 1 64 ? -9.547 9.133 9.289 1 98.81 64 VAL B N 1
ATOM 1560 C CA . VAL B 1 64 ? -9.688 9.18 10.734 1 98.81 64 VAL B CA 1
ATOM 1561 C C . VAL B 1 64 ? -8.352 9.539 11.375 1 98.81 64 VAL B C 1
ATOM 1563 O O . VAL B 1 64 ? -7.328 8.922 11.07 1 98.81 64 VAL B O 1
ATOM 1566 N N . ALA B 1 65 ? -8.352 10.562 12.18 1 98.12 65 ALA B N 1
ATOM 1567 C CA . ALA B 1 65 ? -7.16 10.906 12.945 1 98.12 65 ALA B CA 1
ATOM 1568 C C . ALA B 1 65 ? -6.957 9.938 14.109 1 98.12 65 ALA B C 1
ATOM 1570 O O . ALA B 1 65 ? -7.84 9.781 14.961 1 98.12 65 ALA B O 1
ATOM 1571 N N . ASP B 1 66 ? -5.812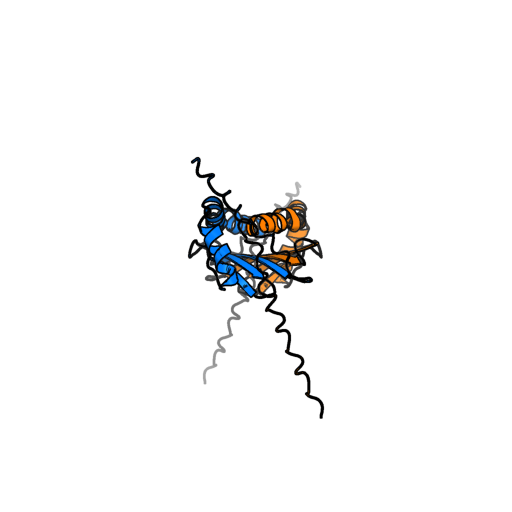 9.398 14.172 1 98.69 66 ASP B N 1
ATOM 1572 C CA . ASP B 1 66 ? -5.512 8.477 15.258 1 98.69 66 ASP B CA 1
ATOM 1573 C C . ASP B 1 66 ? -4.809 9.188 16.406 1 98.69 66 ASP B C 1
ATOM 1575 O O . ASP B 1 66 ? -4.672 8.633 17.5 1 98.69 66 ASP B O 1
ATOM 1579 N N . THR B 1 67 ? -4.254 10.352 16.172 1 97.12 67 THR B N 1
ATOM 1580 C CA . THR B 1 67 ? -3.625 11.234 17.141 1 97.12 67 THR B CA 1
ATOM 1581 C C . THR B 1 67 ? -4.09 12.672 16.953 1 97.12 67 THR B C 1
ATOM 1583 O O . THR B 1 67 ? -4.664 13.016 15.906 1 97.12 67 THR B O 1
ATOM 1586 N N . GLU B 1 68 ? -3.85 13.445 17.953 1 95.19 68 GLU B N 1
ATOM 1587 C CA . GLU B 1 68 ? -4.176 14.867 17.844 1 95.19 68 GLU B CA 1
ATOM 1588 C C . GLU B 1 68 ? -3.363 15.523 16.734 1 95.19 68 GLU B C 1
ATOM 1590 O O . GLU B 1 68 ? -3.861 16.406 16.031 1 95.19 68 GLU B O 1
ATOM 1595 N N . LEU B 1 69 ? -2.123 15.016 16.578 1 91 69 LEU B N 1
ATOM 1596 C CA . LEU B 1 69 ? -1.232 15.586 15.578 1 91 69 LEU B CA 1
ATOM 1597 C C . LEU B 1 69 ? -1.764 15.328 14.172 1 91 69 LEU B C 1
ATOM 1599 O O . LEU B 1 69 ? -1.571 16.141 13.266 1 91 69 LEU B O 1
ATOM 1603 N N . GLY B 1 70 ? -2.465 14.195 14.008 1 94.94 70 GLY B N 1
ATOM 1604 C CA . GLY B 1 70 ? -2.99 13.82 12.703 1 94.94 70 GLY B CA 1
ATOM 1605 C C . GLY B 1 70 ? -4.324 14.477 12.391 1 94.94 70 GLY B C 1
ATOM 1606 O O . GLY B 1 70 ? -4.824 14.359 11.266 1 94.94 70 GLY B O 1
ATOM 1607 N N . ARG B 1 71 ? -4.953 15.156 13.297 1 96.25 71 ARG B N 1
ATOM 1608 C CA . ARG B 1 71 ? -6.312 15.672 13.148 1 96.25 71 ARG B CA 1
ATOM 1609 C C . ARG B 1 71 ? -6.391 16.688 12.008 1 96.25 71 ARG B C 1
ATOM 1611 O O . ARG B 1 71 ? -7.277 16.594 11.156 1 96.25 71 ARG B O 1
ATOM 1618 N N . PRO B 1 72 ? -5.48 17.703 11.914 1 93.88 72 PRO B N 1
ATOM 1619 C CA . PRO B 1 72 ? -5.574 18.641 10.805 1 93.88 72 PRO B CA 1
ATOM 1620 C C . PRO B 1 72 ? -5.504 17.969 9.438 1 93.88 72 PRO B C 1
ATOM 1622 O O . PRO B 1 72 ? -6.199 18.375 8.5 1 93.88 72 PRO B O 1
ATOM 1625 N N . ASP B 1 73 ? -4.652 16.953 9.398 1 94.06 73 ASP B N 1
ATOM 1626 C CA . ASP B 1 73 ? -4.523 16.234 8.133 1 94.06 73 ASP B CA 1
ATOM 1627 C C . ASP B 1 73 ? -5.828 15.531 7.77 1 94.06 73 ASP B C 1
ATOM 1629 O O . ASP B 1 73 ? -6.34 15.688 6.66 1 94.06 73 ASP B O 1
ATOM 1633 N N . ALA B 1 74 ? -6.359 14.711 8.688 1 97.31 74 ALA B N 1
ATOM 1634 C CA . ALA B 1 74 ? -7.602 13.984 8.453 1 97.31 74 ALA B CA 1
ATOM 1635 C C . ALA B 1 74 ? -8.727 14.938 8.055 1 97.31 74 ALA B C 1
ATOM 1637 O O . ALA B 1 74 ? -9.438 14.695 7.078 1 97.31 74 ALA B O 1
ATOM 1638 N N . GLU B 1 75 ? -8.828 16.047 8.82 1 96.5 75 GLU B N 1
ATOM 1639 C CA . GLU B 1 75 ? -9.875 17.016 8.539 1 96.5 75 GLU B CA 1
ATOM 1640 C C . GLU B 1 75 ? -9.68 17.656 7.172 1 96.5 75 GLU B C 1
ATOM 1642 O O . GLU B 1 75 ? -10.641 17.828 6.414 1 96.5 75 GLU B O 1
ATOM 1647 N N . GLY B 1 76 ? -8.445 18.109 6.898 1 95.19 76 GLY B N 1
ATOM 1648 C CA . GLY B 1 76 ? -8.141 18.703 5.613 1 95.19 76 GLY B CA 1
ATOM 1649 C C . GLY B 1 76 ? -8.461 17.797 4.438 1 95.19 76 GLY B C 1
ATOM 1650 O O . GLY B 1 76 ? -9.047 18.234 3.451 1 95.19 76 GLY B O 1
ATOM 1651 N N . TRP B 1 77 ? -8.008 16.484 4.527 1 97 77 TRP B N 1
ATOM 1652 C CA . TRP B 1 77 ? -8.25 15.539 3.447 1 97 77 TRP B CA 1
ATOM 1653 C C . TRP B 1 77 ? -9.734 15.234 3.309 1 97 77 TRP B C 1
ATOM 1655 O O . TRP B 1 77 ? -10.234 15.008 2.203 1 97 77 TRP B O 1
ATOM 1665 N N . ASN B 1 78 ? -10.484 15.234 4.41 1 97.38 78 ASN B N 1
ATOM 1666 C CA . ASN B 1 78 ? -11.922 14.984 4.379 1 97.38 78 ASN B CA 1
ATOM 1667 C C . ASN B 1 78 ? -12.68 16.156 3.775 1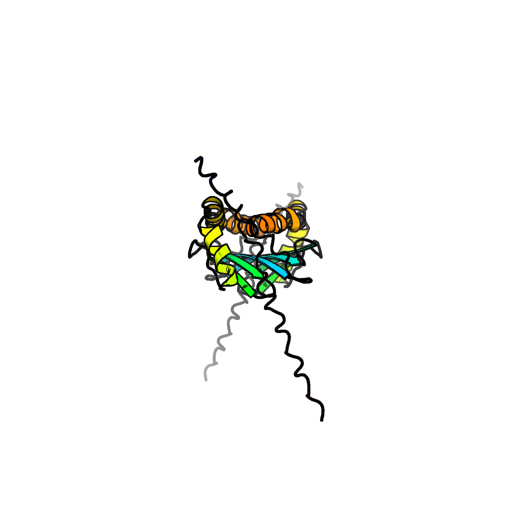 97.38 78 ASN B C 1
ATOM 1669 O O . ASN B 1 78 ? -13.797 16 3.277 1 97.38 78 ASN B O 1
ATOM 1673 N N . LYS B 1 79 ? -12.023 17.344 3.805 1 96.38 79 LYS B N 1
ATOM 1674 C CA . LYS B 1 79 ? -12.656 18.531 3.266 1 96.38 79 LYS B CA 1
ATOM 1675 C C . LYS B 1 79 ? -12.391 18.672 1.77 1 96.38 79 LYS B C 1
ATOM 1677 O O . LYS B 1 79 ? -13.008 19.5 1.098 1 96.38 79 LYS B O 1
ATOM 1682 N N . ASP B 1 80 ? -11.484 17.984 1.243 1 96.12 80 ASP B N 1
ATOM 1683 C CA . ASP B 1 80 ? -11.172 17.984 -0.183 1 96.12 80 ASP B CA 1
ATOM 1684 C C . ASP B 1 80 ? -11.922 16.875 -0.908 1 96.12 80 ASP B C 1
ATOM 1686 O O . ASP B 1 80 ? -11.516 15.711 -0.847 1 96.12 80 ASP B O 1
ATOM 1690 N N . PRO B 1 81 ? -12.898 17.156 -1.62 1 96.38 81 PRO B N 1
ATOM 1691 C CA . PRO B 1 81 ? -13.719 16.125 -2.242 1 96.38 81 PRO B CA 1
ATOM 1692 C C . PRO B 1 81 ? -12.938 15.281 -3.256 1 96.38 81 PRO B C 1
ATOM 1694 O O . PRO B 1 81 ? -13.266 14.109 -3.471 1 96.38 81 PRO B O 1
ATOM 1697 N N . GLY B 1 82 ? -11.984 15.852 -3.916 1 95.94 82 GLY B N 1
ATOM 1698 C CA . GLY B 1 82 ? -11.172 15.094 -4.852 1 95.94 82 GLY B CA 1
ATOM 1699 C C . GLY B 1 82 ? -10.328 14.023 -4.176 1 95.94 82 GLY B C 1
ATOM 1700 O O . GLY B 1 82 ? -10.305 12.875 -4.617 1 95.94 82 GLY B O 1
ATOM 1701 N N . ILE B 1 83 ? -9.703 14.375 -3.078 1 95.75 83 ILE B N 1
ATOM 1702 C CA . ILE B 1 83 ? -8.875 13.43 -2.336 1 95.75 83 ILE B CA 1
ATOM 1703 C C . ILE B 1 83 ? -9.742 12.312 -1.763 1 95.75 83 ILE B C 1
ATOM 1705 O O . ILE B 1 83 ? -9.398 11.133 -1.864 1 95.75 83 ILE B O 1
ATOM 1709 N N . LEU B 1 84 ? -10.875 12.68 -1.183 1 97 84 LEU B N 1
ATOM 1710 C CA . LEU B 1 84 ? -11.773 11.695 -0.587 1 97 84 LEU B CA 1
ATOM 1711 C C . LEU B 1 84 ? -12.32 10.75 -1.648 1 97 84 LEU B C 1
ATOM 1713 O O . LEU B 1 84 ? -12.375 9.539 -1.438 1 97 84 LEU B O 1
ATOM 1717 N N . ALA B 1 85 ? -12.789 11.32 -2.799 1 98 85 ALA B N 1
ATOM 1718 C CA . ALA B 1 85 ? -13.336 10.492 -3.873 1 98 85 ALA B CA 1
ATOM 1719 C C . ALA B 1 85 ? -12.305 9.492 -4.375 1 98 85 ALA B C 1
ATOM 1721 O O . ALA B 1 85 ? -12.617 8.32 -4.598 1 98 85 ALA B O 1
ATOM 1722 N N . ASP B 1 86 ? -11.102 9.977 -4.613 1 97.44 86 ASP B N 1
ATOM 1723 C CA . ASP B 1 86 ? -10.023 9.102 -5.07 1 97.44 86 ASP B CA 1
ATOM 1724 C C . ASP B 1 86 ? -9.773 7.973 -4.07 1 97.44 86 ASP B C 1
ATOM 1726 O O . ASP B 1 86 ? -9.586 6.82 -4.465 1 97.44 86 ASP B O 1
ATOM 1730 N N . ARG B 1 87 ? -9.766 8.289 -2.795 1 98.12 87 ARG B N 1
ATOM 1731 C CA . ARG B 1 87 ? -9.531 7.289 -1.76 1 98.12 87 ARG B CA 1
ATOM 1732 C C . ARG B 1 87 ? -10.68 6.293 -1.686 1 98.12 87 ARG B C 1
ATOM 1734 O O . ARG B 1 87 ? -10.461 5.09 -1.554 1 98.12 87 ARG B O 1
ATOM 1741 N N . ARG B 1 88 ? -11.852 6.777 -1.835 1 98.62 88 ARG B N 1
ATOM 1742 C CA . ARG B 1 88 ? -13.031 5.906 -1.819 1 98.62 88 ARG B CA 1
ATOM 1743 C C . ARG B 1 88 ? -13.047 4.996 -3.041 1 98.62 88 ARG B C 1
ATOM 1745 O O . ARG B 1 88 ? -13.547 3.869 -2.973 1 98.62 88 ARG B O 1
ATOM 1752 N N . ALA B 1 89 ? -12.492 5.387 -4.109 1 98.69 89 ALA B N 1
ATOM 1753 C CA . ALA B 1 89 ? -12.469 4.605 -5.34 1 98.69 89 ALA B CA 1
ATOM 1754 C C . ALA B 1 89 ? -11.336 3.584 -5.316 1 98.69 89 ALA B C 1
ATOM 1756 O O . ALA B 1 89 ? -11.266 2.697 -6.172 1 98.69 89 ALA B O 1
ATOM 1757 N N . ALA B 1 90 ? -10.414 3.678 -4.324 1 98.62 90 ALA B N 1
ATOM 1758 C CA . ALA B 1 90 ? -9.195 2.881 -4.301 1 98.62 90 ALA B CA 1
ATOM 1759 C C . ALA B 1 90 ? -9.516 1.389 -4.25 1 98.62 90 ALA B C 1
ATOM 1761 O O . ALA B 1 90 ? -8.766 0.569 -4.797 1 98.62 90 ALA B O 1
ATOM 1762 N N . VAL B 1 91 ? -10.641 0.979 -3.658 1 98.62 91 VAL B N 1
ATOM 1763 C CA . VAL B 1 91 ? -11.031 -0.425 -3.605 1 98.62 91 VAL B CA 1
ATOM 1764 C C . VAL B 1 91 ? -11.094 -0.997 -5.02 1 98.62 91 VAL B C 1
ATOM 1766 O O . VAL B 1 91 ? -10.664 -2.129 -5.258 1 98.62 91 VAL B O 1
ATOM 1769 N N . ASP B 1 92 ? -11.57 -0.239 -5.953 1 97.5 92 ASP B N 1
ATOM 1770 C CA . ASP B 1 92 ? -11.703 -0.695 -7.336 1 97.5 92 ASP B CA 1
ATOM 1771 C C . ASP B 1 92 ? -10.453 -0.362 -8.148 1 97.5 92 ASP B C 1
ATOM 1773 O O . ASP B 1 92 ? -9.805 -1.256 -8.703 1 97.5 92 ASP B O 1
ATOM 1777 N N . THR B 1 93 ? -10.07 0.887 -8.125 1 97.81 93 THR B N 1
ATOM 1778 C CA . THR B 1 93 ? -9.047 1.369 -9.039 1 97.81 93 THR B CA 1
ATOM 1779 C C . THR B 1 93 ? -7.668 0.856 -8.625 1 97.81 93 THR B C 1
ATOM 1781 O O . THR B 1 93 ? -6.734 0.843 -9.43 1 97.81 93 THR B O 1
ATOM 1784 N N . PHE B 1 94 ? -7.613 0.437 -7.383 1 98.5 94 PHE B N 1
ATOM 1785 C CA . PHE B 1 94 ? -6.301 0.037 -6.883 1 98.5 94 PHE B CA 1
ATOM 1786 C C . PHE B 1 94 ? -6.32 -1.414 -6.418 1 98.5 94 PHE B C 1
ATOM 1788 O O . PHE B 1 94 ? -5.574 -2.246 -6.934 1 98.5 94 PHE B O 1
ATOM 1795 N N . CYS B 1 95 ? -7.184 -1.713 -5.508 1 98.81 95 CYS B N 1
ATOM 1796 C CA . CYS B 1 95 ? -7.156 -3.057 -4.938 1 98.81 95 CYS B CA 1
ATOM 1797 C C . CYS B 1 95 ? -7.57 -4.094 -5.973 1 98.81 95 CYS B C 1
ATOM 1799 O O . CYS B 1 95 ? -6.836 -5.051 -6.227 1 98.81 95 CYS B O 1
ATOM 1801 N N . ARG B 1 96 ? -8.703 -3.965 -6.582 1 98.06 96 ARG B N 1
ATOM 1802 C CA . ARG B 1 96 ? -9.148 -4.953 -7.555 1 98.06 96 ARG B CA 1
ATOM 1803 C C . ARG B 1 96 ? -8.211 -5.008 -8.758 1 98.06 96 ARG B C 1
ATOM 1805 O O . ARG B 1 96 ? -7.965 -6.082 -9.312 1 98.06 96 ARG B O 1
ATOM 1812 N N . TYR B 1 97 ? -7.707 -3.895 -9.148 1 96 97 TYR B N 1
ATOM 1813 C CA . TYR B 1 97 ? -6.719 -3.883 -10.227 1 96 97 TYR B CA 1
ATOM 1814 C C . TYR B 1 97 ? -5.5 -4.719 -9.852 1 96 97 TYR B C 1
ATOM 1816 O O . TYR B 1 97 ? -5.059 -5.566 -10.633 1 96 97 TYR B O 1
ATOM 1824 N N . ASN B 1 98 ? -4.965 -4.492 -8.656 1 96.5 98 ASN B N 1
ATOM 1825 C CA . ASN B 1 98 ? -3.771 -5.211 -8.227 1 96.5 98 ASN B CA 1
ATOM 1826 C C . ASN B 1 98 ? -4.055 -6.695 -8.023 1 96.5 98 ASN B C 1
ATOM 1828 O O . ASN B 1 98 ? -3.17 -7.535 -8.203 1 96.5 98 ASN B O 1
ATOM 1832 N N . TYR B 1 99 ? -5.266 -7.012 -7.617 1 96.69 99 TYR B N 1
ATOM 1833 C CA . TYR B 1 99 ? -5.645 -8.422 -7.562 1 96.69 99 TYR B CA 1
ATOM 1834 C C . TYR B 1 99 ? -5.445 -9.094 -8.922 1 96.69 99 TYR B C 1
ATOM 1836 O O . TYR B 1 99 ? -4.844 -10.164 -9.008 1 96.69 99 TYR B O 1
ATOM 1844 N N . GLY B 1 100 ? -5.906 -8.414 -9.953 1 94.06 100 GLY B N 1
ATOM 1845 C CA . GLY B 1 100 ? -5.75 -8.938 -11.305 1 94.06 100 GLY B CA 1
ATOM 1846 C C . GLY B 1 100 ? -4.301 -9.148 -11.695 1 94.06 100 GLY B C 1
ATOM 1847 O O . GLY B 1 100 ? -3.945 -10.195 -12.242 1 94.06 100 GLY B O 1
ATOM 1848 N N . VAL B 1 101 ? -3.502 -8.242 -11.367 1 91.38 101 VAL B N 1
ATOM 1849 C CA . VAL B 1 101 ? -2.082 -8.312 -11.688 1 91.38 101 VAL B CA 1
ATOM 1850 C C . VAL B 1 101 ? -1.439 -9.469 -10.93 1 91.38 101 VAL B C 1
ATOM 1852 O O . VAL B 1 101 ? -0.661 -10.242 -11.5 1 91.38 101 VAL B O 1
ATOM 1855 N N . ALA B 1 102 ? -1.801 -9.602 -9.648 1 93.88 102 ALA B N 1
ATOM 1856 C CA . ALA B 1 102 ? -1.226 -10.641 -8.797 1 93.88 102 ALA B CA 1
ATOM 1857 C C . ALA B 1 102 ? -1.608 -12.031 -9.297 1 93.88 102 ALA B C 1
ATOM 1859 O O . ALA B 1 102 ? -0.865 -12.992 -9.094 1 93.88 102 ALA B O 1
ATOM 1860 N N . GLN B 1 103 ? -2.725 -12.07 -9.945 1 91.69 103 GLN B N 1
ATOM 1861 C CA . GLN B 1 103 ? -3.201 -13.367 -10.406 1 91.69 103 GLN B CA 1
ATOM 1862 C C . GLN B 1 103 ? -2.557 -13.75 -11.734 1 91.69 103 GLN B C 1
ATOM 1864 O O . GLN B 1 103 ? -2.654 -14.898 -12.172 1 91.69 103 GLN B O 1
ATOM 1869 N N . THR B 1 104 ? -1.949 -12.742 -12.25 1 86 104 THR B N 1
ATOM 1870 C CA . THR B 1 104 ? -1.282 -13.055 -13.508 1 86 104 THR B CA 1
ATOM 1871 C C . THR B 1 104 ? -0.216 -14.125 -13.305 1 86 104 THR B C 1
ATOM 1873 O O . THR B 1 104 ? 0.61 -14.023 -12.398 1 86 104 THR B O 1
ATOM 1876 N N . GLY B 1 105 ? -0.243 -15.188 -13.977 1 74.62 105 GLY B N 1
ATOM 1877 C CA . GLY B 1 105 ? 0.738 -16.266 -13.945 1 74.62 105 GLY B CA 1
ATOM 1878 C C . GLY B 1 105 ? 0.541 -17.219 -12.789 1 74.62 105 GLY B C 1
ATOM 1879 O O . GLY B 1 105 ? 1.31 -18.172 -12.625 1 74.62 105 GLY B O 1
ATOM 1880 N N . LYS B 1 106 ? -0.264 -16.75 -11.742 1 75.12 106 LYS B N 1
ATOM 1881 C CA . LYS B 1 106 ? -0.496 -17.672 -10.633 1 75.12 106 LYS B CA 1
ATOM 1882 C C . LYS B 1 106 ? -1.138 -18.969 -11.109 1 75.12 106 LYS B C 1
ATOM 1884 O O . LYS B 1 106 ? -1.977 -18.953 -12.016 1 75.12 106 LYS B O 1
ATOM 1889 N N . VAL B 1 107 ? -0.329 -20.062 -10.805 1 54.22 107 VAL B N 1
ATOM 1890 C CA . VAL B 1 107 ? -0.871 -21.375 -11.109 1 54.22 107 VAL B CA 1
ATOM 1891 C C . VAL B 1 107 ? -1.887 -21.781 -10.039 1 54.22 107 VAL B C 1
ATOM 1893 O O . VAL B 1 107 ? -1.709 -21.469 -8.859 1 54.22 107 VAL B O 1
ATOM 1896 N N . VAL B 1 108 ? -3.217 -21.844 -10.156 1 50.03 108 VAL B N 1
ATOM 1897 C CA . VAL B 1 108 ? -4.336 -22.203 -9.289 1 50.03 108 VAL B CA 1
ATOM 1898 C C . VAL B 1 108 ? -3.912 -23.312 -8.328 1 50.03 108 VAL B C 1
ATOM 1900 O O . VAL B 1 108 ? -4.691 -23.719 -7.465 1 50.03 108 VAL B O 1
ATOM 1903 N N . GLY B 1 109 ? -2.75 -23.812 -8.133 1 46.69 109 GLY B N 1
ATOM 1904 C CA . GLY B 1 109 ? -2.664 -25.094 -7.473 1 46.69 109 GLY B CA 1
ATOM 1905 C C . GLY B 1 109 ? -2.744 -25 -5.961 1 46.69 109 GLY B C 1
ATOM 1906 O O . GLY B 1 109 ? -2.393 -25.953 -5.254 1 46.69 109 GLY B O 1
ATOM 1907 N N . ARG B 1 110 ? -2.871 -23.781 -5.352 1 48.09 110 ARG B N 1
ATOM 1908 C CA . ARG B 1 110 ? -2.645 -23.953 -3.924 1 48.09 110 ARG B CA 1
ATOM 1909 C C . ARG B 1 110 ? -3.592 -25 -3.35 1 48.09 110 ARG B C 1
ATOM 1911 O O . ARG B 1 110 ? -4.688 -24.672 -2.896 1 48.09 110 ARG B O 1
ATOM 1918 N N . THR B 1 111 ? -3.82 -26.047 -4.195 1 40.59 111 THR B N 1
ATOM 1919 C CA . THR B 1 111 ? -4.523 -27.234 -3.736 1 40.59 111 THR B CA 1
ATOM 1920 C C . THR B 1 111 ? -3.873 -27.797 -2.475 1 40.59 111 THR B C 1
ATOM 1922 O O . THR B 1 111 ? -4.477 -28.594 -1.762 1 40.59 111 THR B O 1
ATOM 1925 N N . GLY B 1 112 ? -2.525 -27.578 -2.422 1 41.38 112 GLY B N 1
ATOM 1926 C CA . GLY B 1 112 ? -1.87 -28.516 -1.516 1 41.38 112 GLY B CA 1
ATOM 1927 C C . GLY B 1 112 ? -2.422 -28.453 -0.104 1 41.38 112 GLY B C 1
ATOM 1928 O O . GLY B 1 112 ? -1.935 -29.156 0.786 1 41.38 112 GLY B O 1
ATOM 1929 N N . GLU B 1 113 ? -3.062 -27.297 0.26 1 41.41 113 GLU B N 1
ATOM 1930 C CA . GLU B 1 113 ? -3.324 -27.594 1.663 1 41.41 113 GLU B CA 1
ATOM 1931 C C . GLU B 1 113 ? -4.25 -28.797 1.801 1 41.41 113 GLU B C 1
ATOM 1933 O O . GLU B 1 113 ? -4.676 -29.141 2.908 1 41.41 113 GLU B O 1
ATOM 1938 N N . ARG B 1 114 ? -4.914 -29.125 0.687 1 36.03 114 ARG B N 1
ATOM 1939 C CA . ARG B 1 114 ? -5.625 -30.375 0.939 1 36.03 114 ARG B CA 1
ATOM 1940 C C . ARG B 1 114 ? -4.652 -31.516 1.229 1 36.03 114 ARG B C 1
ATOM 1942 O O . ARG B 1 114 ? -3.971 -32 0.325 1 36.03 114 ARG B O 1
ATOM 1949 N N . GLY B 1 115 ? -3.711 -31.281 2.211 1 34.25 115 GLY B N 1
ATOM 1950 C CA . GLY B 1 115 ? -3.115 -32.531 2.625 1 34.25 115 GLY B CA 1
ATOM 1951 C C . GLY B 1 115 ? -4.031 -33.719 2.412 1 34.25 115 GLY B C 1
ATOM 1952 O O . GLY B 1 115 ? -5.254 -33.562 2.377 1 34.25 115 GLY B O 1
ATOM 1953 N N . PRO B 1 116 ? -3.551 -34.75 1.746 1 34.53 116 PRO B N 1
ATOM 1954 C CA . PRO B 1 116 ? -4.266 -36.031 1.716 1 34.53 116 PRO B CA 1
ATOM 1955 C C . PRO B 1 116 ? -5.035 -36.281 3.006 1 34.53 116 PRO B C 1
ATOM 1957 O O . PRO B 1 116 ? -4.566 -35.938 4.094 1 34.53 116 PRO B O 1
ATOM 1960 N N . GLY B 1 117 ? -6.301 -35.812 3.168 1 32.94 117 GLY B N 1
ATOM 1961 C CA . GLY B 1 117 ? -7.078 -36.531 4.168 1 32.94 117 GLY B CA 1
ATOM 1962 C C . GLY B 1 117 ? -6.59 -37.969 4.398 1 32.94 117 GLY B C 1
ATOM 1963 O O . GLY B 1 117 ? -6.66 -38.812 3.498 1 32.94 117 GLY B O 1
ATOM 1964 N N . GLN B 1 118 ? -5.355 -38 5.02 1 31.09 118 GLN B N 1
ATOM 1965 C CA . GLN B 1 118 ? -4.934 -39.281 5.57 1 31.09 118 GLN B CA 1
ATOM 1966 C C . GLN B 1 118 ? -6.137 -40.094 6.047 1 31.09 118 GLN B C 1
ATOM 1968 O O . GLN B 1 118 ? -6.855 -39.656 6.957 1 31.09 118 GLN B O 1
ATOM 1973 N N . GLU B 1 119 ? -6.879 -40.656 5.102 1 33.09 119 GLU B N 1
ATOM 1974 C CA . GLU B 1 119 ? -7.766 -41.781 5.398 1 33.09 119 GLU B CA 1
ATOM 1975 C C . GLU B 1 119 ? -7.234 -42.594 6.562 1 33.09 119 GLU B C 1
ATOM 1977 O O . GLU B 1 119 ? -6.16 -43.188 6.469 1 33.09 119 GLU B O 1
ATOM 1982 N N . ARG B 1 120 ? -7.227 -42.062 7.809 1 33.34 120 ARG B N 1
ATOM 1983 C CA . ARG B 1 120 ? -7.07 -42.938 8.961 1 33.34 120 ARG B CA 1
ATOM 1984 C C . ARG B 1 120 ? -7.723 -44.281 8.711 1 33.34 120 ARG B C 1
ATOM 1986 O O . ARG B 1 120 ? -8.906 -44.344 8.359 1 33.34 120 ARG B O 1
ATOM 1993 N N . GLU B 1 121 ? -6.91 -45.188 8.281 1 34.78 121 GLU B N 1
ATOM 1994 C CA . GLU B 1 121 ? -7.203 -46.625 8.336 1 34.78 121 GLU B CA 1
ATOM 1995 C C . GLU B 1 121 ? -8.008 -46.969 9.586 1 34.78 121 GLU B C 1
ATOM 1997 O O . GLU B 1 121 ? -7.566 -46.719 10.711 1 34.78 121 GLU B O 1
ATOM 2002 N N . ARG B 1 122 ? -9.32 -46.656 9.602 1 31.86 122 ARG B N 1
ATOM 2003 C CA . ARG B 1 122 ? -10.188 -47.312 10.57 1 31.86 122 ARG B CA 1
ATOM 2004 C C . ARG B 1 122 ? -9.734 -48.75 10.805 1 31.86 122 ARG B C 1
ATOM 2006 O O . ARG B 1 122 ? -9.758 -49.594 9.883 1 31.86 122 ARG B O 1
ATOM 2013 N N . GLY B 1 123 ? -8.586 -48.844 11.555 1 32.56 123 GLY B N 1
ATOM 2014 C CA . GLY B 1 123 ? -8.227 -50.156 12.086 1 32.56 123 GLY B CA 1
ATOM 2015 C C . GLY B 1 123 ? -9.438 -51 12.391 1 32.56 123 GLY B C 1
ATOM 2016 O O . GLY B 1 123 ? -10.32 -50.625 13.148 1 32.56 123 GLY B O 1
ATOM 2017 N N . SER B 1 124 ? -9.914 -51.719 11.359 1 32.72 124 SER B N 1
ATOM 2018 C CA . SER B 1 124 ? -10.781 -52.875 11.539 1 32.72 124 SER B CA 1
ATOM 2019 C C . SER B 1 124 ? -10.391 -53.688 12.781 1 32.72 124 SER B C 1
ATOM 2021 O O . SER B 1 124 ? -9.281 -54.219 12.859 1 32.72 124 SER B O 1
ATOM 2023 N N . GLU B 1 125 ? -10.711 -53.125 13.992 1 34.72 125 GLU B N 1
ATOM 2024 C CA . GLU B 1 125 ? -10.711 -54 15.172 1 34.72 125 GLU B CA 1
ATOM 2025 C C . GLU B 1 125 ? -11.242 -55.406 14.836 1 34.72 125 GLU B C 1
ATOM 2027 O O . GLU B 1 125 ? -12.305 -55.531 14.227 1 34.72 125 GLU B O 1
ATOM 2032 N N . GLY B 1 126 ? -10.281 -56.281 14.406 1 29.94 126 GLY B N 1
ATOM 2033 C CA . GLY B 1 126 ? -10.523 -57.719 14.32 1 29.94 126 GLY B CA 1
ATOM 2034 C C . GLY B 1 126 ? -11.531 -58.219 15.344 1 29.94 126 GLY B C 1
ATOM 2035 O O . GLY B 1 126 ? -11.727 -57.594 16.391 1 29.94 126 GLY B O 1
ATOM 2036 N N . PRO B 1 127 ? -12.359 -59.25 15.039 1 40.59 127 PRO B N 1
ATOM 2037 C CA . PRO B 1 127 ? -13.375 -59.938 15.828 1 40.59 127 PRO B CA 1
ATOM 2038 C C . PRO B 1 127 ? -12.859 -60.375 17.203 1 40.59 127 PRO B C 1
ATOM 2040 O O . PRO B 1 127 ? -11.812 -61.031 17.297 1 40.59 127 PRO B O 1
ATOM 2043 N N . GLY B 1 128 ? -12.359 -59.562 18.172 1 24.66 128 GLY B N 1
ATOM 2044 C CA . GLY B 1 128 ? -12.609 -60.375 19.344 1 24.66 128 GLY B CA 1
ATOM 2045 C C . GLY B 1 128 ? -14.086 -60.531 19.656 1 24.66 128 GLY B C 1
ATOM 2046 O O . GLY B 1 128 ? -14.914 -59.75 19.203 1 24.66 128 GLY B O 1
#

Secondary structure (DSSP, 8-state):
--------------------SS-EEEEEEEEEEETTTTEEEEEEEEEETTEEEEEEETTT-SEEESSTTTHHHHHHHHH-HHHHHHHHHHIIIIIIHHHHHHHTT--S-TTTTS--------------/--------------------SS-EEEEEEEEEEETTTTEEEEEEEEEETTEEEEEEETTT-SEEESSTTTHHHHHHHHH-HHHHHHHHHHIIIIIIHHHHHHHTT--S-TTTTS--------------

pLDDT: mean 78.29, std 25.85, range [24.66, 98.94]

Nearest PDB structures (foldseek):
  8vdd-assembly1_B  TM=9.629E-01  e=1.029E-10  Homo sapiens
  4z7v-assembly1_B  TM=9.526E-01  e=1.094E-10  Homo sapiens
  4z7u-assembly1_B  TM=9.517E-01  e=1.094E-10  Homo sapiens
  4z7v-assembly2_D  TM=9.515E-01  e=1.316E-10  Homo sapiens
  6kvm-assembly1_B  TM=9.390E-01  e=1.164E-10  Gallus gallus

InterPro domains:
  IPR000353 MHC class II, beta chain, N-terminal [PF00969] (30-102)
  IPR000353 MHC class II, beta chain, N-terminal [SM00921] (29-103)
  IPR011162 MHC classes I/II-like antigen recognition protein [SSF54452] (18-103)
  IPR014745 MHC class II, alpha/beta chain, N-terminal [G3DSA:3.10.320.10] (4-106)
  IPR050160 Major Histocompatibility Complex/Immunoglobulin [PTHR19944] (19-103)

Organism: NCBI:txid38772

Solvent-accessible surface area (backbone atoms only — not comparable to full-atom values): 14688 Å² total; per-residue (Å²): 135,81,78,75,74,75,79,77,76,74,76,73,71,69,59,77,38,71,64,62,92,80,35,43,39,34,46,35,43,37,29,40,22,36,51,65,75,77,41,71,46,32,35,39,40,37,26,52,69,88,38,64,23,29,37,32,38,57,90,74,64,50,52,41,49,66,36,79,83,19,35,61,44,20,52,46,45,60,68,32,65,65,60,41,50,54,58,61,41,32,50,54,76,43,38,50,48,49,50,54,59,64,49,56,74,49,64,10,55,77,50,61,81,62,51,75,76,72,72,71,74,72,71,73,75,66,86,123,134,83,78,76,75,76,79,76,75,73,76,73,71,66,58,75,38,71,66,63,94,80,32,44,39,35,45,35,42,37,28,40,22,35,51,65,77,76,41,72,45,33,36,40,40,38,25,53,70,87,39,63,24,29,37,33,38,57,91,74,64,51,53,39,49,67,36,80,85,19,35,63,44,20,53,47,44,61,68,33,65,67,58,41,50,54,58,59,42,32,49,52,76,42,39,52,48,48,50,55,59,65,49,56,72,49,67,15,59,76,51,63,79,62,52,75,76,72,72,71,74,74,71,72,76,67,87,121

Sequence (256 aa):
MLLSSPPRSRSRQPKPICPPEHFLYQIKHDCYFTNGTERVRYLYRDIYNGRQDVHFDSELGVYVADTELGRPDAEGWNKDPGILADRRAAVDTFCRYNYGVAQTGKVVGRTGERGPGQERERGSEGPGMLLSSPPRSRSRQPKPICPPEHFLYQIKHDCYFTNGTERVRYLYRDIYNGRQDVHFDSELGVYVADTELGRPDAEGWNKDPGILADRRAAVDTFCRYNYGVAQTGKVVGRTGERGPGQERERGSEGPG